Protein AF-0000000069280960 (afdb_homodimer)

Sequence (278 aa):
SVREVFKPQALRIVVSLLPALACVFAEFLGHGSLSTLLPRHLRDSCELDMEDAGWWSGSINSAQYFGVTLGCLMWGHASDRFGAKRMAQLSMTGTIVLFSWTAFARNHMQLLILRFSTGLFSVIVPAVTYIFQVLPVEQSVREVFKPQALRIVVSLLPALACVFAEFLGHGSLSTLLPRHLRDSCELDMEDAGWWSGSINSAQYFGVTLGCLMWGHASDRFGAKRMAQLSMTGTIVLFSWTAFARNHMQLLILRFSTGLFSVIVPAVTYIFQVLPVEQ

Radius of gyration: 19.77 Å; Cα contacts (8 Å, |Δi|>4): 366; chains: 2; bounding box: 64×52×42 Å

Nearest PDB structures (foldseek):
  8ufd-assembly1_A  TM=7.683E-01  e=5.997E-02  Mycobacterium tuberculosis
  8tth-assembly1_A  TM=7.821E-01  e=1.255E-01  Staphylococcus aureus
  8pnl-assembly1_A  TM=7.549E-01  e=8.893E-02  Mycolicibacterium hassiacum DSM 44199
  3wdo-assembly1_A  TM=6.575E-01  e=1.547E+00  Escherichia coli
  5ayn-assembly1_A  TM=4.472E-01  e=8.569E-01  Bdellovibrio bacteriovorus HD100

Organism: Polarella glacialis (NCBI:txid89957)

Solvent-accessible surface area (backbone atoms only — not comparable to full-atom values): 13380 Å² total; per-residue (Å²): 108,75,67,63,62,50,43,58,51,47,48,53,47,54,61,67,38,44,64,36,53,48,49,39,30,47,48,47,47,49,56,36,53,51,49,41,45,34,43,57,45,34,32,70,65,47,66,35,53,72,70,57,14,52,54,50,39,51,51,30,51,51,38,17,30,52,19,28,47,52,8,33,53,52,37,37,53,44,16,75,73,69,33,21,63,58,39,19,53,51,18,40,51,46,25,54,56,36,53,59,49,48,77,70,49,66,40,70,66,55,38,31,54,37,36,19,51,27,16,42,22,33,33,50,43,13,25,53,51,32,42,58,72,64,45,81,65,83,121,110,77,66,63,63,49,43,58,51,47,47,51,48,53,60,68,36,44,64,37,52,48,48,41,31,49,48,48,47,50,55,38,52,52,51,40,47,35,42,57,47,34,31,70,66,47,66,35,54,72,70,56,16,51,54,48,40,51,50,29,51,50,38,16,31,51,18,29,49,51,8,33,53,54,38,36,54,44,16,76,74,70,34,21,65,59,41,21,52,52,18,40,51,45,24,52,54,35,51,59,50,49,76,70,49,64,40,70,66,55,38,30,53,37,37,19,53,27,16,42,21,33,33,52,43,13,23,53,52,32,43,58,71,66,44,80,67,83,121

InterPro domains:
  IPR011701 Major facilitator superfamily [PF07690] (21-131)
  IPR020846 Major facilitator superfamily domain [PS50850] (16-139)
  IPR036259 MFS transporter superfamily [G3DSA:1.20.1250.20] (12-139)
  IPR036259 MFS transporter superfamily [SSF103473] (14-131)

Structure (mmCIF, N/CA/C/O backbone):
data_AF-0000000069280960-model_v1
#
loop_
_entity.id
_entity.type
_entity.pdbx_description
1 polymer 'Major facilitator superfamily (MFS) profile domain-containing protein'
#
loop_
_atom_site.group_PDB
_atom_site.id
_atom_site.type_symbol
_atom_site.label_atom_id
_atom_site.label_alt_id
_atom_site.label_comp_id
_atom_site.label_asym_id
_atom_site.label_entity_id
_atom_site.label_seq_id
_atom_site.pdbx_PDB_ins_code
_atom_site.Cartn_x
_atom_site.Cartn_y
_atom_site.Cartn_z
_atom_site.occupancy
_atom_site.B_iso_or_equiv
_atom_site.auth_seq_id
_atom_site.auth_comp_id
_atom_site.auth_asym_id
_atom_site.auth_atom_id
_atom_site.pdbx_PDB_model_num
ATOM 1 N N . SER A 1 1 ? -33.094 25.172 7.016 1 36.22 1 SER A N 1
ATOM 2 C CA . SER A 1 1 ? -32.5 24.5 8.164 1 36.22 1 SER A CA 1
ATOM 3 C C . SER A 1 1 ? -31.078 24.062 7.855 1 36.22 1 SER A C 1
ATOM 5 O O . SER A 1 1 ? -30.734 23.781 6.703 1 36.22 1 SER A O 1
ATOM 7 N N . VAL A 1 2 ? -30.094 24.234 8.844 1 46.31 2 VAL A N 1
ATOM 8 C CA . VAL A 1 2 ? -28.656 24.062 8.773 1 46.31 2 VAL A CA 1
ATOM 9 C C . VAL A 1 2 ? -28.328 22.734 8.094 1 46.31 2 VAL A C 1
ATOM 11 O O . VAL A 1 2 ? -27.219 22.547 7.578 1 46.31 2 VAL A O 1
ATOM 14 N N . ARG A 1 3 ? -29.219 21.844 8.312 1 50 3 ARG A N 1
ATOM 15 C CA . ARG A 1 3 ? -29.031 20.5 7.773 1 50 3 ARG A CA 1
ATOM 16 C C . ARG A 1 3 ? -29.094 20.5 6.25 1 50 3 ARG A C 1
ATOM 18 O O . ARG A 1 3 ? -28.453 19.688 5.594 1 50 3 ARG A O 1
ATOM 25 N N . GLU A 1 4 ? -29.984 21.25 5.695 1 50.41 4 GLU A N 1
ATOM 26 C CA . GLU A 1 4 ? -30.203 21.281 4.254 1 50.41 4 GLU A CA 1
ATOM 27 C C . GLU A 1 4 ? -29 21.844 3.518 1 50.41 4 GLU A C 1
ATOM 29 O O . GLU A 1 4 ? -28.688 21.422 2.402 1 50.41 4 GLU A O 1
ATOM 34 N N . VAL A 1 5 ? -28.438 22.938 4.035 1 46.16 5 VAL A N 1
ATOM 35 C CA . VAL A 1 5 ? -27.312 23.641 3.432 1 46.16 5 VAL A CA 1
ATOM 36 C C . VAL A 1 5 ? -26.062 22.766 3.533 1 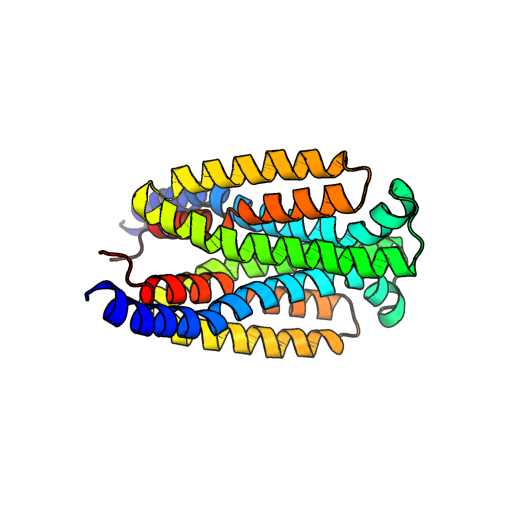46.16 5 VAL A C 1
ATOM 38 O O . VAL A 1 5 ? -25.203 22.797 2.639 1 46.16 5 VAL A O 1
ATOM 41 N N . PHE A 1 6 ? -25.875 22.078 4.652 1 52.34 6 PHE A N 1
ATOM 42 C CA . PHE A 1 6 ? -24.719 21.234 4.93 1 52.34 6 PHE A CA 1
ATOM 43 C C . PHE A 1 6 ? -24.719 20.016 4.016 1 52.34 6 PHE A C 1
ATOM 45 O O . PHE A 1 6 ? -23.656 19.438 3.752 1 52.34 6 PHE A O 1
ATOM 52 N N . LYS A 1 7 ? -25.953 19.75 3.543 1 60.62 7 LYS A N 1
ATOM 53 C CA . LYS A 1 7 ? -26.141 18.531 2.756 1 60.62 7 LYS A CA 1
ATOM 54 C C . LYS A 1 7 ? -25.469 18.656 1.39 1 60.62 7 LYS A C 1
ATOM 56 O O . LYS A 1 7 ? -24.734 17.766 0.969 1 60.62 7 LYS A O 1
ATOM 61 N N . PRO A 1 8 ? -25.906 19.719 0.7 1 60.94 8 PRO A N 1
ATOM 62 C CA . PRO A 1 8 ? -25.328 19.844 -0.637 1 60.94 8 PRO A CA 1
ATOM 63 C C . PRO A 1 8 ? -23.812 20.047 -0.602 1 60.94 8 PRO A C 1
ATOM 65 O O . PRO A 1 8 ? -23.094 19.531 -1.471 1 60.94 8 PRO A O 1
ATOM 68 N N . GLN A 1 9 ? -23.391 20.75 0.392 1 68.94 9 GLN A N 1
ATOM 69 C CA . GLN A 1 9 ? -21.953 21 0.505 1 68.94 9 GLN A CA 1
ATOM 70 C C . GLN A 1 9 ? -21.188 19.719 0.834 1 68.94 9 GLN A C 1
ATOM 72 O O . GLN A 1 9 ? -20.125 19.469 0.28 1 68.94 9 GLN A O 1
ATOM 77 N N . ALA A 1 10 ? -21.859 19.031 1.711 1 71.81 10 ALA A N 1
ATOM 78 C CA . ALA A 1 10 ? -21.234 17.766 2.088 1 71.81 10 ALA A CA 1
ATOM 79 C C . ALA A 1 10 ? -21.109 16.844 0.883 1 71.81 10 ALA A C 1
ATOM 81 O O . ALA A 1 10 ? -20.078 16.188 0.703 1 71.81 10 ALA A O 1
ATOM 82 N N . LEU A 1 11 ? -22.172 16.828 0.136 1 71.88 11 LEU A N 1
ATOM 83 C CA . LEU A 1 11 ? -22.141 15.984 -1.051 1 71.88 11 LEU A CA 1
ATOM 84 C C . LEU A 1 11 ? -21.078 16.469 -2.029 1 71.88 11 LEU A C 1
ATOM 86 O O . LEU A 1 11 ? -20.375 15.648 -2.639 1 71.88 11 LEU A O 1
ATOM 90 N N . ARG A 1 12 ? -21.047 17.75 -2.199 1 73.31 12 ARG A N 1
ATOM 91 C CA . ARG A 1 12 ? -20.047 18.312 -3.102 1 73.31 12 ARG A CA 1
ATOM 92 C C . ARG A 1 12 ? -18.641 17.969 -2.633 1 73.31 12 ARG A C 1
ATOM 94 O O . ARG A 1 12 ? -17.766 17.641 -3.447 1 73.31 12 ARG A O 1
ATOM 101 N N . ILE A 1 13 ? -18.516 17.984 -1.382 1 77.19 13 ILE A N 1
ATOM 102 C CA . ILE A 1 13 ? -17.203 17.672 -0.811 1 77.19 13 ILE A CA 1
ATOM 103 C C . ILE A 1 13 ? -16.906 16.188 -1.028 1 77.19 13 ILE A C 1
ATOM 105 O O . ILE A 1 13 ? -15.82 15.836 -1.502 1 77.19 13 ILE A O 1
ATOM 109 N N . VAL A 1 14 ? -17.875 15.375 -0.785 1 77.5 14 VAL A N 1
ATOM 110 C CA . VAL A 1 14 ? -17.656 13.938 -0.904 1 77.5 14 VAL A CA 1
ATOM 111 C C . VAL A 1 14 ? -17.375 13.57 -2.359 1 77.5 14 VAL A C 1
ATOM 113 O O . VAL A 1 14 ? -16.5 12.75 -2.639 1 77.5 14 VAL A O 1
ATOM 116 N N . VAL A 1 15 ? -18.062 14.18 -3.232 1 79.5 15 VAL A N 1
ATOM 117 C CA . VAL A 1 15 ? -17.875 13.898 -4.652 1 79.5 15 VAL A CA 1
ATOM 118 C C . VAL A 1 15 ? -16.5 14.383 -5.109 1 79.5 15 VAL A C 1
ATOM 120 O O . VAL A 1 15 ? -15.852 13.734 -5.941 1 79.5 15 VAL A O 1
ATOM 123 N N . SER A 1 16 ? -16.031 15.445 -4.52 1 82.62 16 SER A N 1
ATOM 124 C CA . SER A 1 16 ? -14.734 15.992 -4.898 1 82.62 16 SER A CA 1
ATOM 125 C C . SER A 1 16 ? -13.594 15.125 -4.391 1 82.62 16 SER A C 1
ATOM 127 O O . SER A 1 16 ? -12.469 15.227 -4.875 1 82.62 16 SER A O 1
ATOM 129 N N . LEU A 1 17 ? -13.953 14.266 -3.459 1 90.75 17 LEU A N 1
ATOM 130 C CA . LEU A 1 17 ? -12.922 13.43 -2.855 1 90.75 17 LEU A CA 1
ATOM 131 C C . LEU A 1 17 ? -12.82 12.086 -3.572 1 90.75 17 LEU A C 1
ATOM 133 O O . LEU A 1 17 ? -11.82 11.375 -3.428 1 90.75 17 LEU A O 1
ATOM 137 N N . LEU A 1 18 ? -13.75 11.727 -4.406 1 92.19 18 LEU A N 1
ATOM 138 C CA . LEU A 1 18 ? -13.859 10.422 -5.051 1 92.19 18 LEU A CA 1
ATOM 139 C C . LEU A 1 18 ? -12.648 10.148 -5.93 1 92.19 18 LEU A C 1
ATOM 141 O O . LEU A 1 18 ? -12.086 9.047 -5.902 1 92.19 18 LEU A O 1
ATOM 145 N N . PRO A 1 19 ? -12.164 11.148 -6.73 1 93.75 19 PRO A N 1
ATOM 146 C CA . PRO A 1 19 ? -10.992 10.875 -7.559 1 93.75 19 PRO A CA 1
ATOM 147 C C . PRO A 1 19 ? -9.766 10.492 -6.73 1 93.75 19 PRO A C 1
ATOM 149 O O . PRO A 1 19 ? -9.008 9.594 -7.113 1 93.75 19 PRO A O 1
ATOM 152 N N . ALA A 1 20 ? -9.602 11.148 -5.633 1 94.69 20 ALA A N 1
ATOM 153 C CA . ALA A 1 20 ? -8.461 10.844 -4.77 1 94.69 20 ALA A CA 1
ATOM 154 C C . ALA A 1 20 ? -8.586 9.453 -4.156 1 94.69 20 ALA A C 1
ATOM 156 O O . ALA A 1 20 ? -7.613 8.703 -4.102 1 94.69 20 ALA A O 1
ATOM 157 N N . LEU A 1 21 ? -9.773 9.117 -3.736 1 94.88 21 LEU A N 1
ATOM 158 C CA . LEU A 1 21 ? -10.023 7.789 -3.197 1 94.88 21 LEU A CA 1
ATOM 159 C C . LEU A 1 21 ? -9.789 6.719 -4.258 1 94.88 21 LEU A C 1
ATOM 161 O O . LEU A 1 21 ? -9.188 5.684 -3.979 1 94.88 21 LEU A O 1
ATOM 165 N N . ALA A 1 22 ? -10.25 7.016 -5.41 1 95.88 22 ALA A N 1
ATOM 166 C CA . ALA A 1 22 ? -10.086 6.09 -6.527 1 95.88 22 ALA A CA 1
ATOM 167 C C . ALA A 1 22 ? -8.609 5.898 -6.863 1 95.88 22 ALA A C 1
ATOM 169 O O . ALA A 1 22 ? -8.188 4.801 -7.242 1 95.88 22 ALA A O 1
ATOM 170 N N . CYS A 1 23 ? -7.855 6.938 -6.742 1 95.81 23 CYS A N 1
ATOM 171 C CA . CYS A 1 23 ? -6.426 6.855 -7.023 1 95.81 23 CYS A CA 1
ATOM 172 C C . CYS A 1 23 ? -5.73 5.922 -6.043 1 95.81 23 CYS A C 1
ATOM 174 O O . CYS A 1 23 ? -4.91 5.094 -6.445 1 95.81 23 CYS A O 1
ATOM 176 N N . VAL A 1 24 ? -6.086 6.07 -4.781 1 95 24 VAL A N 1
ATOM 177 C CA . VAL A 1 24 ? -5.477 5.219 -3.766 1 95 24 VAL A CA 1
ATOM 178 C C . VAL A 1 24 ? -5.855 3.762 -4.016 1 95 24 VAL A C 1
ATOM 180 O O . VAL A 1 24 ? -4.988 2.885 -4.043 1 95 24 VAL A O 1
ATOM 183 N N . PHE A 1 25 ? -7.121 3.564 -4.277 1 96 25 PHE A N 1
ATOM 184 C CA . PHE A 1 25 ? -7.609 2.217 -4.547 1 96 25 PHE A CA 1
ATOM 185 C C . PHE A 1 25 ? -6.934 1.635 -5.781 1 96 25 PHE A C 1
ATOM 187 O O . PHE A 1 25 ? -6.457 0.497 -5.758 1 96 25 PHE A O 1
ATOM 194 N N . ALA A 1 26 ? -6.895 2.391 -6.824 1 94.38 26 ALA A N 1
ATOM 195 C CA . ALA A 1 26 ? -6.309 1.949 -8.086 1 94.38 26 ALA A CA 1
ATOM 196 C C . ALA A 1 26 ? -4.832 1.613 -7.922 1 94.38 26 ALA A C 1
ATOM 198 O O . ALA A 1 26 ? -4.324 0.686 -8.555 1 94.38 26 ALA A O 1
ATOM 199 N N . GLU A 1 27 ? -4.23 2.379 -7.168 1 93.62 27 GLU A N 1
ATOM 200 C CA . GLU A 1 27 ? -2.807 2.125 -6.961 1 93.62 27 GLU A CA 1
ATOM 201 C C . GLU A 1 27 ? -2.576 0.773 -6.293 1 93.62 27 GLU A C 1
ATOM 203 O O . GLU A 1 27 ? -1.761 -0.025 -6.758 1 93.62 27 GLU A O 1
ATOM 208 N N . PHE A 1 28 ? -3.303 0.499 -5.219 1 93.06 28 PHE A N 1
ATOM 209 C CA . PHE A 1 28 ? -3.154 -0.785 -4.543 1 93.06 28 PHE A CA 1
ATOM 210 C C . PHE A 1 28 ? -3.59 -1.929 -5.453 1 93.06 28 PHE A C 1
ATOM 212 O O . PHE A 1 28 ? -2.949 -2.98 -5.488 1 93.06 28 PHE A O 1
ATOM 219 N N . LEU A 1 29 ? -4.613 -1.691 -6.172 1 90.25 29 LEU A N 1
ATOM 220 C CA . LEU A 1 29 ? -5.098 -2.713 -7.094 1 90.25 29 LEU A CA 1
ATOM 221 C C . LEU A 1 29 ? -4.062 -3.004 -8.18 1 90.25 29 LEU A C 1
ATOM 223 O O . LEU A 1 29 ? -3.818 -4.164 -8.508 1 90.25 29 LEU A O 1
ATOM 227 N N . GLY A 1 30 ? -3.547 -1.944 -8.719 1 90.5 30 GLY A N 1
ATOM 228 C CA . GLY A 1 30 ? -2.525 -2.109 -9.742 1 90.5 30 GLY A CA 1
ATOM 229 C C . GLY A 1 30 ? -1.305 -2.863 -9.25 1 90.5 30 GLY A C 1
ATOM 230 O O . GLY A 1 30 ? -0.87 -3.832 -9.875 1 90.5 30 GLY A O 1
ATOM 231 N N . HIS A 1 31 ? -0.81 -2.453 -8.125 1 90.5 31 HIS A N 1
ATOM 232 C CA . HIS A 1 31 ? 0.356 -3.121 -7.562 1 90.5 31 HIS A CA 1
ATOM 233 C C . HIS A 1 31 ? 0.04 -4.57 -7.203 1 90.5 31 HIS A C 1
ATOM 235 O O . HIS A 1 31 ? 0.833 -5.469 -7.484 1 90.5 31 HIS A O 1
ATOM 241 N N . GLY A 1 32 ? -1.084 -4.785 -6.594 1 88.19 32 GLY A N 1
ATOM 242 C CA . GLY A 1 32 ? -1.478 -6.129 -6.203 1 88.19 32 GLY A CA 1
ATOM 243 C C . GLY A 1 32 ? -1.702 -7.051 -7.383 1 88.19 32 GLY A C 1
ATOM 244 O O . GLY A 1 32 ? -1.264 -8.203 -7.371 1 88.19 32 GLY A O 1
ATOM 245 N N . SER A 1 33 ? -2.395 -6.609 -8.359 1 87.5 33 SER A N 1
ATOM 246 C CA . SER A 1 33 ? -2.705 -7.43 -9.531 1 87.5 33 SER A CA 1
ATOM 247 C C . SER A 1 33 ? -1.441 -7.797 -10.305 1 87.5 33 SER A C 1
ATOM 249 O O . SER A 1 33 ? -1.253 -8.953 -10.68 1 87.5 33 SER A O 1
ATOM 251 N N . LEU A 1 34 ? -0.59 -6.879 -10.516 1 88.19 34 LEU A N 1
ATOM 252 C CA . LEU A 1 34 ? 0.634 -7.148 -11.266 1 88.19 34 LEU A CA 1
ATOM 253 C C . LEU A 1 34 ? 1.55 -8.086 -10.484 1 88.19 34 LEU A C 1
ATOM 255 O O . LEU A 1 34 ? 2.23 -8.93 -11.078 1 88.19 34 LEU A O 1
ATOM 259 N N . SER A 1 35 ? 1.496 -7.934 -9.195 1 89.62 35 SER A N 1
ATOM 260 C CA . SER A 1 35 ? 2.342 -8.805 -8.383 1 89.62 35 SER A CA 1
ATOM 261 C C . SER A 1 35 ? 1.85 -10.25 -8.422 1 89.62 35 SER A C 1
ATOM 263 O O . SER A 1 35 ? 2.652 -11.188 -8.43 1 89.62 35 SER A O 1
ATOM 265 N N . THR A 1 36 ? 0.595 -10.422 -8.438 1 85.88 36 THR A N 1
ATOM 266 C CA . THR A 1 36 ? -0.004 -11.75 -8.516 1 85.88 36 THR A CA 1
ATOM 267 C C . THR A 1 36 ? 0.306 -12.414 -9.852 1 85.88 36 THR A C 1
ATOM 269 O O . THR A 1 36 ? 0.483 -13.633 -9.922 1 85.88 36 THR A O 1
ATOM 272 N N . LEU A 1 37 ? 0.374 -11.688 -10.859 1 85.88 37 LEU A N 1
ATOM 273 C CA . LEU A 1 37 ? 0.579 -12.219 -12.203 1 85.88 37 LEU A CA 1
ATOM 274 C C . LEU A 1 37 ? 2.066 -12.328 -12.523 1 85.88 37 LEU A C 1
ATOM 276 O O . LEU A 1 37 ? 2.449 -12.945 -13.516 1 85.88 37 LEU A O 1
ATOM 280 N N . LEU A 1 38 ? 2.863 -11.82 -11.703 1 89.62 38 LEU A N 1
ATOM 281 C CA . LEU A 1 38 ? 4.281 -11.633 -11.984 1 89.62 38 LEU A CA 1
ATOM 282 C C . LEU A 1 38 ? 4.973 -12.977 -12.203 1 89.62 38 LEU A C 1
ATOM 284 O O . LEU A 1 38 ? 5.707 -13.156 -13.172 1 89.62 38 LEU A O 1
ATOM 288 N N . PRO A 1 39 ? 4.762 -13.977 -11.352 1 87.56 39 PRO A N 1
ATOM 289 C CA . PRO A 1 39 ? 5.453 -15.25 -11.562 1 87.56 39 PRO A CA 1
ATOM 290 C C . PRO A 1 39 ? 5.129 -15.875 -12.914 1 87.56 39 PRO A C 1
ATOM 292 O O . PRO A 1 39 ? 6.027 -16.391 -13.594 1 87.56 39 PRO A O 1
ATOM 295 N N . ARG A 1 40 ? 3.918 -15.812 -13.242 1 85.12 40 ARG A N 1
ATOM 296 C CA . ARG A 1 40 ? 3.506 -16.344 -14.531 1 85.12 40 ARG A CA 1
ATOM 297 C C . ARG A 1 40 ? 4.125 -15.562 -15.68 1 85.12 40 ARG A C 1
ATOM 299 O O . ARG A 1 40 ? 4.543 -16.141 -16.688 1 85.12 40 ARG A O 1
ATOM 306 N N . HIS A 1 41 ? 4.164 -14.289 -15.602 1 88.69 41 HIS A N 1
ATOM 307 C CA . HIS A 1 41 ? 4.762 -13.445 -16.625 1 88.69 41 HIS A CA 1
ATOM 308 C C . HIS A 1 41 ? 6.25 -13.734 -16.781 1 88.69 41 HIS A C 1
ATOM 310 O O . HIS A 1 41 ? 6.762 -13.797 -17.906 1 88.69 41 HIS A O 1
ATOM 316 N N . LEU A 1 42 ? 6.906 -13.938 -15.672 1 91.06 42 LEU A N 1
ATOM 317 C CA . LEU A 1 42 ? 8.336 -14.219 -15.703 1 91.06 42 LEU A CA 1
ATOM 318 C C . LEU A 1 42 ? 8.617 -15.57 -16.344 1 91.06 42 LEU A C 1
ATOM 320 O O . LEU A 1 42 ? 9.586 -15.719 -17.094 1 91.06 42 LEU A O 1
ATOM 324 N N . ARG A 1 43 ? 7.766 -16.516 -16.109 1 88.69 43 ARG A N 1
ATOM 325 C CA . ARG A 1 43 ? 7.926 -17.844 -16.688 1 88.69 43 ARG A CA 1
ATOM 326 C C . ARG A 1 43 ? 7.59 -17.828 -18.172 1 88.69 43 ARG A C 1
ATOM 328 O O . ARG A 1 43 ? 8.344 -18.375 -19 1 88.69 43 ARG A O 1
ATOM 335 N N . ASP A 1 44 ? 6.551 -17.234 -18.5 1 86.88 44 ASP A N 1
ATOM 336 C CA . ASP A 1 44 ? 6.023 -17.312 -19.859 1 86.88 44 ASP A CA 1
ATOM 337 C C . ASP A 1 44 ? 6.734 -16.344 -20.781 1 86.88 44 ASP A C 1
ATOM 339 O O . ASP A 1 44 ? 7.117 -16.703 -21.906 1 86.88 44 ASP A O 1
ATOM 343 N N . SER A 1 45 ? 6.957 -15.148 -20.375 1 83.25 45 SER A N 1
ATOM 344 C CA . SER A 1 45 ? 7.48 -14.109 -21.25 1 83.25 45 SER A CA 1
ATOM 345 C C . SER A 1 45 ? 9 -14 -21.141 1 83.25 45 SER A C 1
ATOM 347 O O . SER A 1 45 ? 9.68 -13.656 -22.109 1 83.25 45 SER A O 1
ATOM 349 N N . CYS A 1 46 ? 9.523 -14.289 -19.938 1 81.38 46 CYS A N 1
ATOM 350 C CA . CYS A 1 46 ? 10.953 -14.133 -19.75 1 81.38 46 CYS A CA 1
ATOM 351 C C . CYS A 1 46 ? 11.664 -15.484 -19.766 1 81.38 46 CYS A C 1
ATOM 353 O O . CYS A 1 46 ? 12.891 -15.547 -19.672 1 81.38 46 CYS A O 1
ATOM 355 N N . GLU A 1 47 ? 10.914 -16.562 -19.859 1 84.88 47 GLU A N 1
ATOM 356 C CA . GLU A 1 47 ? 11.422 -17.922 -20.031 1 84.88 47 GLU A CA 1
ATOM 357 C C . GLU A 1 47 ? 12.297 -18.328 -18.844 1 84.88 47 GLU A C 1
ATOM 359 O O . GLU A 1 47 ? 13.359 -18.922 -19.031 1 84.88 47 GLU A O 1
ATOM 364 N N . LEU A 1 48 ? 11.938 -17.859 -17.703 1 84.69 48 LEU A N 1
ATOM 365 C CA . LEU A 1 48 ? 12.633 -18.281 -16.484 1 84.69 48 LEU A CA 1
ATOM 366 C C . LEU A 1 48 ? 12.039 -19.578 -15.945 1 84.69 48 LEU A C 1
ATOM 368 O O . LEU A 1 48 ? 10.844 -19.844 -16.109 1 84.69 48 LEU A O 1
ATOM 372 N N . ASP A 1 49 ? 12.984 -20.344 -15.469 1 86.81 49 ASP A N 1
ATOM 373 C CA . ASP A 1 49 ? 12.445 -21.531 -14.812 1 86.81 49 ASP A CA 1
ATOM 374 C C . ASP A 1 49 ? 11.688 -21.156 -13.539 1 86.81 49 ASP A C 1
ATOM 376 O O . ASP A 1 49 ? 11.695 -20 -13.117 1 86.81 49 ASP A O 1
ATOM 380 N N . MET A 1 50 ? 11.016 -22.141 -12.992 1 80.88 50 MET A N 1
ATOM 381 C CA . MET A 1 50 ? 10.102 -21.922 -11.883 1 80.88 50 MET A CA 1
ATOM 382 C C . MET A 1 50 ? 10.844 -21.328 -10.68 1 80.88 50 MET A C 1
ATOM 384 O O . MET A 1 50 ? 10.352 -20.406 -10.031 1 80.88 50 MET A O 1
ATOM 388 N N . GLU A 1 51 ? 11.945 -21.875 -10.336 1 83.94 51 GLU A N 1
ATOM 389 C CA . GLU A 1 51 ? 12.719 -21.422 -9.188 1 83.94 51 GLU A CA 1
ATOM 390 C C . GLU A 1 51 ? 13.203 -19.984 -9.375 1 83.94 51 GLU A C 1
ATOM 392 O O . GLU A 1 51 ? 13.039 -19.141 -8.484 1 83.94 51 GLU A O 1
ATOM 397 N N . ASP A 1 52 ? 13.711 -19.688 -10.539 1 88.31 52 ASP A N 1
ATOM 398 C CA . ASP A 1 52 ? 14.188 -18.344 -10.844 1 88.31 52 ASP A CA 1
ATOM 399 C C . ASP A 1 52 ? 13.031 -17.344 -10.883 1 88.31 52 ASP A C 1
ATOM 401 O O . ASP A 1 52 ? 13.172 -16.203 -10.438 1 88.31 52 ASP A O 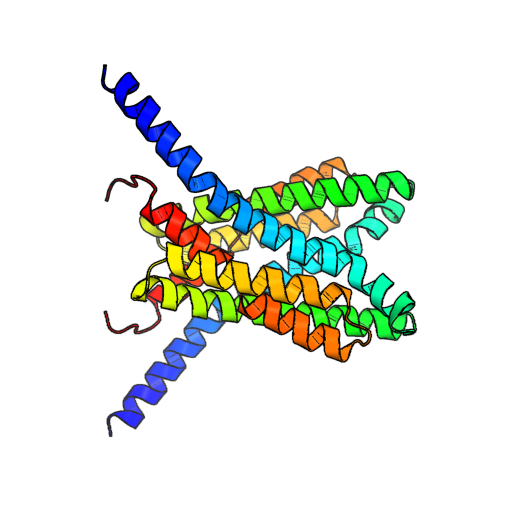1
ATOM 405 N N . ALA A 1 53 ? 11.922 -17.812 -11.344 1 88.94 53 ALA A N 1
ATOM 406 C CA . ALA A 1 53 ? 10.75 -16.938 -11.422 1 88.94 53 ALA A CA 1
ATOM 407 C C . ALA A 1 53 ? 10.281 -16.547 -10.031 1 88.94 53 ALA A C 1
ATOM 409 O O . ALA A 1 53 ? 9.859 -15.398 -9.812 1 88.94 53 ALA A O 1
ATOM 410 N N . GLY A 1 54 ? 10.336 -17.5 -9.117 1 86.56 54 GLY A N 1
ATOM 411 C CA . GLY A 1 54 ? 9.969 -17.188 -7.746 1 86.56 54 GLY A CA 1
ATOM 412 C C . GLY A 1 54 ? 10.891 -16.172 -7.098 1 86.56 54 GLY A C 1
ATOM 413 O O . GLY A 1 54 ? 10.422 -15.195 -6.496 1 86.56 54 GLY A O 1
ATOM 414 N N . TRP A 1 55 ? 12.141 -16.406 -7.25 1 90.19 55 TRP A N 1
ATOM 415 C CA . TRP A 1 55 ? 13.133 -15.5 -6.672 1 90.19 55 TRP A CA 1
ATOM 416 C C . TRP A 1 55 ? 13.016 -14.102 -7.27 1 90.19 55 TRP A C 1
ATOM 418 O O . TRP A 1 55 ? 13.031 -13.109 -6.543 1 90.19 55 TRP A O 1
ATOM 428 N N . TRP A 1 56 ? 12.898 -13.992 -8.531 1 92.56 56 TRP A N 1
ATOM 429 C CA . TRP A 1 56 ? 12.812 -12.695 -9.203 1 92.56 56 TRP A CA 1
ATOM 430 C C . TRP A 1 56 ? 11.492 -12.008 -8.883 1 92.56 56 TRP A C 1
ATOM 432 O O . TRP A 1 56 ? 11.43 -10.781 -8.789 1 92.56 56 TRP A O 1
ATOM 442 N N . SER A 1 57 ? 10.438 -12.836 -8.719 1 92.25 57 SER A N 1
ATOM 443 C CA . SER A 1 57 ? 9.172 -12.234 -8.297 1 92.25 57 SER A CA 1
ATOM 444 C C . SER A 1 57 ? 9.312 -11.531 -6.953 1 92.25 57 SER A C 1
ATOM 446 O O . SER A 1 57 ? 8.828 -10.414 -6.781 1 92.25 57 SER A O 1
ATOM 448 N N . GLY A 1 58 ? 10.008 -12.211 -6.055 1 92.19 58 GLY A N 1
ATOM 449 C CA . GLY A 1 58 ? 10.258 -11.602 -4.758 1 92.19 58 GLY A CA 1
ATOM 450 C C . GLY A 1 58 ? 11.109 -10.352 -4.84 1 92.19 58 GLY A C 1
ATOM 451 O O . GLY A 1 58 ? 10.812 -9.352 -4.18 1 92.19 58 GLY A O 1
ATOM 452 N N . SER A 1 59 ? 12.109 -10.391 -5.621 1 95 59 SER A N 1
ATOM 453 C CA . SER A 1 59 ? 13.023 -9.266 -5.77 1 95 59 SER A CA 1
ATOM 454 C C . SER A 1 59 ? 12.328 -8.07 -6.406 1 95 59 SER A C 1
ATOM 456 O O . SER A 1 59 ? 12.492 -6.938 -5.949 1 95 59 SER A O 1
ATOM 458 N N . ILE A 1 60 ? 11.57 -8.281 -7.414 1 95.5 60 ILE A N 1
ATOM 459 C CA . ILE A 1 60 ? 10.867 -7.215 -8.125 1 95.5 60 ILE A CA 1
ATOM 460 C C . ILE A 1 60 ? 9.82 -6.582 -7.211 1 95.5 60 ILE A C 1
ATOM 462 O O . ILE A 1 60 ? 9.727 -5.355 -7.121 1 95.5 60 ILE A O 1
ATOM 466 N N . ASN A 1 61 ? 9.102 -7.434 -6.508 1 93.94 61 ASN A N 1
ATOM 467 C CA . ASN A 1 61 ? 8.117 -6.906 -5.574 1 93.94 61 ASN A CA 1
ATOM 468 C C . ASN A 1 61 ? 8.773 -6.105 -4.453 1 93.94 61 ASN A C 1
ATOM 470 O O . ASN A 1 61 ? 8.273 -5.043 -4.07 1 93.94 61 ASN A O 1
ATOM 474 N N . SER A 1 62 ? 9.852 -6.66 -3.949 1 95.25 62 SER A N 1
ATOM 475 C CA . SER A 1 62 ? 10.57 -5.934 -2.906 1 95.25 62 SER A CA 1
ATOM 476 C C . SER A 1 62 ? 11.047 -4.574 -3.406 1 95.25 62 SER A C 1
ATOM 478 O O . SER A 1 62 ? 10.93 -3.572 -2.697 1 95.25 62 SER A O 1
ATOM 480 N N . ALA A 1 63 ? 11.594 -4.527 -4.562 1 96.62 63 ALA A N 1
ATOM 481 C CA . ALA A 1 63 ? 12.039 -3.268 -5.152 1 96.62 63 ALA A CA 1
ATOM 482 C C . ALA A 1 63 ? 10.875 -2.291 -5.309 1 96.62 63 ALA A C 1
ATOM 484 O O . ALA A 1 63 ? 11.023 -1.095 -5.047 1 96.62 63 ALA A O 1
ATOM 485 N N . GLN A 1 64 ? 9.812 -2.77 -5.77 1 95.88 64 GLN A N 1
ATOM 486 C CA . GLN A 1 64 ? 8.625 -1.94 -5.941 1 95.88 64 GLN A CA 1
ATOM 487 C C . GLN A 1 64 ? 8.18 -1.339 -4.609 1 95.88 64 GLN A C 1
ATOM 489 O O . GLN A 1 64 ? 7.883 -0.145 -4.531 1 95.88 64 GLN A O 1
ATOM 494 N N . TYR A 1 65 ? 8.156 -2.135 -3.557 1 95.5 65 TYR A N 1
ATOM 495 C CA . TYR A 1 65 ? 7.645 -1.684 -2.268 1 95.5 65 TYR A CA 1
ATOM 496 C C . TYR A 1 65 ? 8.625 -0.729 -1.598 1 95.5 65 TYR A C 1
ATOM 498 O O . TYR A 1 65 ? 8.219 0.187 -0.879 1 95.5 65 TYR A O 1
ATOM 506 N N . PHE A 1 66 ? 9.883 -0.958 -1.894 1 96.31 66 PHE A N 1
ATOM 507 C CA . PHE A 1 66 ? 10.867 0.027 -1.476 1 96.31 66 PHE A CA 1
ATOM 508 C C . PHE A 1 66 ? 10.648 1.354 -2.193 1 96.31 66 PHE A C 1
ATOM 510 O O . PHE A 1 66 ? 10.734 2.418 -1.579 1 96.31 66 PHE A O 1
ATOM 517 N N . GLY A 1 67 ? 10.422 1.302 -3.455 1 97.31 67 GLY A N 1
ATOM 518 C CA . GLY A 1 67 ? 10.078 2.49 -4.223 1 97.31 67 GLY A CA 1
ATOM 519 C C . GLY A 1 67 ? 8.867 3.223 -3.68 1 97.31 67 GLY A C 1
ATOM 520 O O . GLY A 1 67 ? 8.875 4.449 -3.559 1 97.31 67 GLY A O 1
ATOM 521 N N . VAL A 1 68 ? 7.879 2.482 -3.352 1 95.69 68 VAL A N 1
ATOM 522 C CA . VAL A 1 68 ? 6.664 3.082 -2.809 1 95.69 68 VAL A CA 1
ATOM 523 C C . VAL A 1 68 ? 6.988 3.822 -1.514 1 95.69 68 VAL A C 1
ATOM 525 O O . VAL A 1 68 ? 6.508 4.938 -1.293 1 95.69 68 VAL A O 1
ATOM 528 N N . THR A 1 69 ? 7.758 3.158 -0.626 1 95.38 69 THR A N 1
ATOM 529 C CA . THR A 1 69 ? 8.141 3.758 0.647 1 95.38 69 THR A CA 1
ATOM 530 C C . THR A 1 69 ? 8.852 5.09 0.427 1 95.38 69 THR A C 1
ATOM 532 O O . THR A 1 69 ? 8.508 6.098 1.046 1 95.38 69 THR A O 1
ATOM 535 N N . LEU A 1 70 ? 9.727 5.145 -0.494 1 95.44 70 LEU A N 1
ATOM 536 C CA . LEU A 1 70 ? 10.453 6.367 -0.821 1 95.44 70 LEU A CA 1
ATOM 537 C C . LEU A 1 70 ? 9.531 7.379 -1.497 1 95.44 70 LEU A C 1
ATOM 539 O O . LEU A 1 70 ? 9.625 8.578 -1.236 1 95.44 70 LEU A O 1
ATOM 543 N N . GLY A 1 71 ? 8.719 6.871 -2.371 1 96.56 71 GLY A N 1
ATOM 544 C CA . GLY A 1 71 ? 7.781 7.734 -3.066 1 96.56 71 GLY A CA 1
ATOM 545 C C . GLY A 1 71 ? 6.824 8.453 -2.131 1 96.56 71 GLY A C 1
ATOM 546 O O . GLY A 1 71 ? 6.539 9.633 -2.314 1 96.56 71 GLY A O 1
ATOM 547 N N . CYS A 1 72 ? 6.391 7.727 -1.145 1 94 72 CYS A N 1
ATOM 548 C CA . CYS A 1 72 ? 5.488 8.32 -0.164 1 94 72 CYS A CA 1
ATOM 549 C C . CYS A 1 72 ? 6.148 9.5 0.539 1 94 72 CYS A C 1
ATOM 551 O O . CYS A 1 72 ? 5.512 10.531 0.774 1 94 72 CYS A O 1
ATOM 553 N N . LEU A 1 73 ? 7.379 9.398 0.802 1 92.06 73 LEU A N 1
ATOM 554 C CA . LEU A 1 73 ? 8.102 10.477 1.471 1 92.06 73 LEU A CA 1
ATOM 555 C C . LEU A 1 73 ? 8.359 11.641 0.515 1 92.06 73 LEU A C 1
ATOM 557 O O . LEU A 1 73 ? 8.18 12.805 0.881 1 92.06 73 LEU A O 1
ATOM 561 N N . MET A 1 74 ? 8.742 11.289 -0.615 1 94.62 74 MET A N 1
ATOM 562 C CA . MET A 1 74 ? 9.086 12.297 -1.616 1 94.62 74 MET A CA 1
ATOM 563 C C . MET A 1 74 ? 7.867 13.133 -1.985 1 94.62 74 MET A C 1
ATOM 565 O O . MET A 1 74 ? 7.902 14.359 -1.908 1 94.62 74 MET A O 1
ATOM 569 N N . TRP A 1 75 ? 6.84 12.508 -2.289 1 94.81 75 TRP A N 1
ATOM 570 C CA . TRP A 1 75 ? 5.656 13.211 -2.768 1 94.81 75 TRP A CA 1
ATOM 571 C C . TRP A 1 75 ? 4.875 13.82 -1.605 1 94.81 75 TRP A C 1
ATOM 573 O O . TRP A 1 75 ? 4.121 14.773 -1.789 1 94.81 75 TRP A O 1
ATOM 583 N N . GLY A 1 76 ? 5.051 13.18 -0.453 1 90.06 76 GLY A N 1
ATOM 584 C CA . GLY A 1 76 ? 4.516 13.828 0.736 1 90.06 76 GLY A CA 1
ATOM 585 C C . GLY A 1 76 ? 5.156 15.172 1.027 1 90.06 76 GLY A C 1
ATOM 586 O O . GLY A 1 76 ? 4.457 16.156 1.266 1 90.06 76 GLY A O 1
ATOM 587 N N . HIS A 1 77 ? 6.375 15.148 0.987 1 90.44 77 HIS A N 1
ATOM 588 C CA . HIS A 1 77 ? 7.102 16.391 1.193 1 90.44 77 HIS A CA 1
ATOM 589 C C . HIS A 1 77 ? 6.766 17.422 0.11 1 90.44 77 HIS A C 1
ATOM 591 O O . HIS A 1 77 ? 6.539 18.594 0.406 1 90.44 77 HIS A O 1
ATOM 597 N N . ALA A 1 78 ? 6.727 17.031 -1.034 1 94.25 78 ALA A N 1
ATOM 598 C CA . ALA A 1 78 ? 6.422 17.906 -2.158 1 94.25 78 ALA A CA 1
ATOM 599 C C . ALA A 1 78 ? 5.012 18.469 -2.045 1 94.25 78 ALA A C 1
ATOM 601 O O . ALA A 1 78 ? 4.754 19.609 -2.471 1 94.25 78 ALA A O 1
ATOM 602 N N . SER A 1 79 ? 4.137 17.656 -1.484 1 93.19 79 SER A N 1
ATOM 603 C CA . SER A 1 79 ? 2.754 18.094 -1.321 1 93.19 79 SER A CA 1
ATOM 604 C C . SER A 1 79 ? 2.654 19.25 -0.34 1 93.19 79 SER A C 1
ATOM 606 O O . SER A 1 79 ? 1.797 20.125 -0.49 1 93.19 79 SER A O 1
ATOM 608 N N . ASP A 1 80 ? 3.537 19.312 0.599 1 84.88 80 ASP A N 1
ATOM 609 C CA . ASP A 1 80 ? 3.559 20.391 1.576 1 84.88 80 ASP A CA 1
ATOM 610 C C . ASP A 1 80 ? 4.039 21.688 0.941 1 84.88 80 ASP A C 1
ATOM 612 O O . ASP A 1 80 ? 3.59 22.781 1.317 1 84.88 80 ASP A O 1
ATOM 616 N N . ARG A 1 81 ? 4.824 21.516 -0.043 1 89.56 81 ARG A N 1
ATOM 617 C CA . ARG A 1 81 ? 5.445 22.688 -0.638 1 89.56 81 ARG A CA 1
ATOM 618 C C . ARG A 1 81 ? 4.672 23.156 -1.869 1 89.56 81 ARG A C 1
ATOM 620 O O . ARG A 1 81 ? 4.492 24.359 -2.08 1 89.56 81 ARG A O 1
ATOM 627 N N . PHE A 1 82 ? 4.238 22.234 -2.684 1 94.88 82 PHE A N 1
ATOM 628 C CA . PHE A 1 82 ? 3.709 22.594 -3.996 1 94.88 82 PHE A CA 1
ATOM 629 C C . PHE A 1 82 ? 2.215 22.312 -4.074 1 94.88 82 PHE A C 1
ATOM 631 O O . PHE A 1 82 ? 1.576 22.594 -5.09 1 94.88 82 PHE A O 1
ATOM 638 N N . GLY A 1 83 ? 1.641 21.781 -3.094 1 93.94 83 GLY A N 1
ATOM 639 C CA . GLY A 1 83 ? 0.219 21.484 -3.082 1 93.94 83 GLY A CA 1
ATOM 640 C C . GLY A 1 83 ? -0.079 20.016 -3.338 1 93.94 83 GLY A C 1
ATOM 641 O O . GLY A 1 83 ? 0.518 19.406 -4.227 1 93.94 83 GLY A O 1
ATOM 642 N N . ALA A 1 84 ? -0.962 19.547 -2.607 1 94.94 84 ALA A N 1
ATOM 643 C CA . ALA A 1 84 ? -1.26 18.109 -2.621 1 94.94 84 ALA A CA 1
ATOM 644 C C . ALA A 1 84 ? -1.955 17.703 -3.918 1 94.94 84 ALA A C 1
ATOM 646 O O . ALA A 1 84 ? -1.695 16.625 -4.461 1 94.94 84 ALA A O 1
ATOM 647 N N . LYS A 1 85 ? -2.857 18.547 -4.383 1 95.19 85 LYS A N 1
ATOM 648 C CA . LYS A 1 85 ? -3.586 18.219 -5.605 1 95.19 85 LYS A CA 1
ATOM 649 C C . LYS A 1 85 ? -2.637 18.078 -6.789 1 95.19 85 LYS A C 1
ATOM 651 O O . LYS A 1 85 ? -2.691 17.078 -7.516 1 95.19 85 LYS A O 1
ATOM 656 N N . ARG A 1 86 ? -1.754 19.016 -6.965 1 97.19 86 ARG A N 1
ATOM 657 C CA . ARG A 1 86 ? -0.796 19 -8.062 1 97.19 86 ARG A CA 1
ATOM 658 C C . ARG A 1 86 ? 0.13 17.797 -7.969 1 97.19 86 ARG A C 1
ATOM 660 O O . ARG A 1 86 ? 0.42 17.141 -8.977 1 97.19 86 ARG A O 1
ATOM 667 N N . MET A 1 87 ? 0.568 17.484 -6.809 1 97.44 87 MET A N 1
ATOM 668 C CA . MET A 1 87 ? 1.51 16.391 -6.629 1 97.44 87 MET A CA 1
ATOM 669 C C . MET A 1 87 ? 0.822 15.039 -6.844 1 97.44 87 MET A C 1
ATOM 671 O O . MET A 1 87 ? 1.431 14.102 -7.363 1 97.44 87 MET A O 1
ATOM 675 N N . ALA A 1 88 ? -0.437 14.984 -6.398 1 97.25 88 ALA A N 1
ATOM 676 C CA . ALA A 1 88 ? -1.201 13.766 -6.672 1 97.25 88 ALA A CA 1
ATOM 677 C C . ALA A 1 88 ? -1.339 13.531 -8.172 1 97.25 88 ALA A C 1
ATOM 679 O O . ALA A 1 88 ? -1.181 12.406 -8.648 1 97.25 88 ALA A O 1
ATOM 680 N N . GLN A 1 89 ? -1.622 14.586 -8.891 1 97.5 89 GLN A N 1
ATOM 681 C CA . GLN A 1 89 ? -1.776 14.477 -10.336 1 97.5 89 GLN A CA 1
ATOM 682 C C . GLN A 1 89 ? -0.47 14.047 -11 1 97.5 89 GLN A C 1
ATOM 684 O O . GLN A 1 89 ? -0.47 13.18 -11.875 1 97.5 89 GLN A O 1
ATOM 689 N N . LEU A 1 90 ? 0.617 14.609 -10.57 1 97.94 90 LEU A N 1
ATOM 690 C CA . LEU A 1 90 ? 1.917 14.297 -11.156 1 97.94 90 LEU A CA 1
ATOM 691 C C . LEU A 1 90 ? 2.312 12.852 -10.844 1 97.94 90 LEU A C 1
ATOM 693 O O . LEU A 1 90 ? 2.766 12.125 -11.734 1 97.94 90 LEU A O 1
ATOM 697 N N . SER A 1 91 ? 2.186 12.484 -9.594 1 97.94 91 SER A N 1
ATOM 698 C CA . SER A 1 91 ? 2.568 11.125 -9.219 1 97.94 91 SER A CA 1
ATOM 699 C C . SER A 1 91 ? 1.667 10.094 -9.883 1 97.94 91 SER A C 1
ATOM 701 O O . SER A 1 91 ? 2.139 9.039 -10.328 1 97.94 91 SER A O 1
ATOM 703 N N . MET A 1 92 ? 0.438 10.375 -9.961 1 97 92 MET A N 1
ATOM 704 C CA . MET A 1 92 ? -0.486 9.469 -10.633 1 97 92 MET A CA 1
ATOM 705 C C . MET A 1 92 ? -0.131 9.32 -12.109 1 97 92 MET A C 1
ATOM 707 O O . MET A 1 92 ? -0.18 8.219 -12.656 1 97 92 MET A O 1
ATOM 711 N N . THR A 1 93 ? 0.113 10.445 -12.75 1 97.81 93 THR A N 1
ATOM 712 C CA . THR A 1 93 ? 0.519 10.398 -14.156 1 97.81 93 THR A CA 1
ATOM 713 C C . THR A 1 93 ? 1.762 9.531 -14.328 1 97.81 93 THR A C 1
ATOM 715 O O . THR A 1 93 ? 1.82 8.703 -15.234 1 97.81 93 THR A O 1
ATOM 718 N N . GLY A 1 94 ? 2.746 9.734 -13.484 1 97.69 94 GLY A N 1
ATOM 719 C CA . GLY A 1 94 ? 3.939 8.906 -13.523 1 97.69 94 GLY A CA 1
ATOM 720 C C . GLY A 1 94 ? 3.645 7.426 -13.352 1 97.69 94 GLY A C 1
ATOM 721 O O . GLY A 1 94 ? 4.168 6.59 -14.086 1 97.69 94 GLY A O 1
ATOM 722 N N . THR A 1 95 ? 2.838 7.164 -12.375 1 95.94 95 THR A N 1
ATOM 723 C CA . THR A 1 95 ? 2.455 5.781 -12.109 1 95.94 95 THR A CA 1
ATOM 724 C C . THR A 1 95 ? 1.776 5.164 -13.328 1 95.94 95 THR A C 1
ATOM 726 O O . THR A 1 95 ? 2.107 4.051 -13.734 1 95.94 95 THR A O 1
ATOM 729 N N . ILE A 1 96 ? 0.831 5.859 -13.961 1 95.81 96 ILE A N 1
ATOM 730 C CA . ILE A 1 96 ? 0.081 5.352 -15.109 1 95.81 96 ILE A CA 1
ATOM 731 C C . ILE A 1 96 ? 1.033 5.074 -16.266 1 95.81 96 ILE A C 1
ATOM 733 O O . ILE A 1 96 ? 0.963 4.02 -16.891 1 95.81 96 ILE A O 1
ATOM 737 N N . VAL A 1 97 ? 1.913 5.98 -16.578 1 96.81 97 VAL A N 1
ATOM 738 C CA . VAL A 1 97 ? 2.859 5.855 -17.672 1 96.81 97 VAL A CA 1
ATOM 739 C C . VAL A 1 97 ? 3.783 4.664 -17.438 1 96.81 97 VAL A C 1
ATOM 741 O O . VAL A 1 97 ? 3.961 3.818 -18.312 1 96.81 97 VAL A O 1
ATOM 744 N N . LEU A 1 98 ? 4.324 4.566 -16.266 1 96.5 98 LEU A N 1
ATOM 745 C CA . LEU A 1 98 ? 5.289 3.518 -15.945 1 96.5 98 LEU A CA 1
ATOM 746 C C . LEU A 1 98 ? 4.609 2.154 -15.875 1 96.5 98 LEU A C 1
ATOM 748 O O . LEU A 1 98 ? 5.172 1.149 -16.312 1 96.5 98 LEU A O 1
ATOM 752 N N . PHE A 1 99 ? 3.418 2.117 -15.297 1 94 99 PHE A N 1
ATOM 753 C CA . PHE A 1 99 ? 2.648 0.879 -15.266 1 94 99 PHE A CA 1
ATOM 754 C C . PHE A 1 99 ? 2.359 0.388 -16.688 1 94 99 PHE A C 1
ATOM 756 O O . PHE A 1 99 ? 2.439 -0.812 -16.953 1 94 99 PHE A O 1
ATOM 763 N N . SER A 1 100 ? 1.968 1.28 -17.516 1 94.06 100 SER A N 1
ATOM 764 C CA . SER A 1 100 ? 1.695 0.914 -18.891 1 94.06 100 SER A CA 1
ATOM 765 C C . SER A 1 100 ? 2.936 0.33 -19.562 1 94.06 100 SER A C 1
ATOM 767 O O . SER A 1 100 ? 2.836 -0.623 -20.344 1 94.06 100 SER A O 1
ATOM 769 N N . TRP A 1 101 ? 4.094 0.83 -19.203 1 94.56 101 TRP A N 1
ATOM 770 C CA . TRP A 1 101 ? 5.344 0.362 -19.797 1 94.56 101 TRP A CA 1
ATOM 771 C C . TRP A 1 101 ? 5.688 -1.038 -19.297 1 94.56 101 TRP A C 1
ATOM 773 O O . TRP A 1 101 ? 6.43 -1.771 -19.953 1 94.56 101 TRP A O 1
ATOM 783 N N . THR A 1 102 ? 5.215 -1.41 -18.125 1 90.81 102 THR A N 1
ATOM 784 C CA . THR A 1 102 ? 5.492 -2.729 -17.562 1 90.81 102 THR A CA 1
ATOM 785 C C . THR A 1 102 ? 4.91 -3.826 -18.453 1 90.81 102 THR A C 1
ATOM 787 O O . THR A 1 102 ? 5.441 -4.938 -18.5 1 90.81 102 THR A O 1
ATOM 790 N N . ALA A 1 103 ? 3.836 -3.551 -19.125 1 84.69 103 ALA A N 1
ATOM 791 C CA . ALA A 1 103 ? 3.184 -4.516 -20.016 1 84.69 103 ALA A CA 1
ATOM 792 C C . ALA A 1 103 ? 4.094 -4.902 -21.172 1 84.69 103 ALA A C 1
ATOM 794 O O . ALA A 1 103 ? 3.91 -5.953 -21.797 1 84.69 103 ALA A O 1
ATOM 795 N N . PHE A 1 104 ? 5.082 -4.098 -21.469 1 88.75 104 PHE A N 1
ATOM 796 C CA . PHE A 1 104 ? 5.949 -4.32 -22.609 1 88.75 104 PHE A CA 1
ATOM 797 C C . PHE A 1 104 ? 7.312 -4.836 -22.172 1 88.75 104 PHE A C 1
ATOM 799 O O . PHE A 1 104 ? 8.203 -5.043 -23 1 88.75 104 PHE A O 1
ATOM 806 N N . ALA A 1 105 ? 7.41 -5.039 -20.859 1 90.5 105 ALA A N 1
ATOM 807 C CA . ALA A 1 105 ? 8.703 -5.504 -20.359 1 90.5 105 ALA A CA 1
ATOM 808 C C . ALA A 1 105 ? 8.969 -6.941 -20.797 1 90.5 105 ALA A C 1
ATOM 810 O O . ALA A 1 105 ? 8.086 -7.797 -20.719 1 90.5 105 ALA A O 1
ATOM 811 N N . ARG A 1 106 ? 10.25 -7.258 -21.344 1 87.06 106 ARG A N 1
ATOM 812 C CA . ARG A 1 106 ? 10.57 -8.578 -21.875 1 87.06 106 ARG A CA 1
ATOM 813 C C . ARG A 1 106 ? 11.664 -9.25 -21.062 1 87.06 106 ARG A C 1
ATOM 815 O O . ARG A 1 106 ? 12.12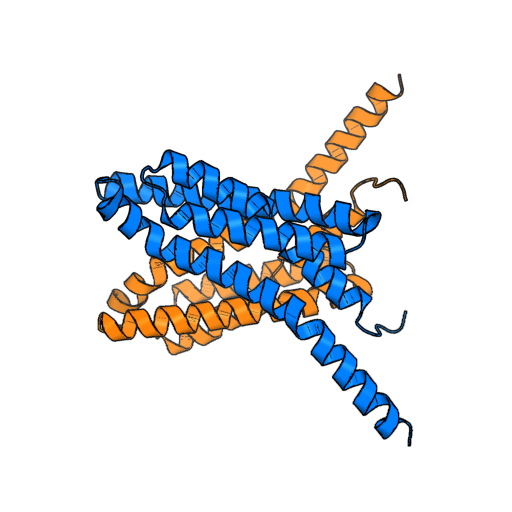5 -10.336 -21.406 1 87.06 106 ARG A O 1
ATOM 822 N N . ASN A 1 107 ? 12.086 -8.5 -20.109 1 92.06 107 ASN A N 1
ATOM 823 C CA . ASN A 1 107 ? 13.078 -9.125 -19.234 1 92.06 107 ASN A CA 1
ATOM 824 C C . ASN A 1 107 ? 12.883 -8.727 -17.781 1 92.06 107 ASN A C 1
ATOM 826 O O . ASN A 1 107 ? 12.273 -7.695 -17.484 1 92.06 107 ASN A O 1
ATOM 830 N N . HIS A 1 108 ? 13.453 -9.586 -16.922 1 93.5 108 HIS A N 1
ATOM 831 C CA . HIS A 1 108 ? 13.242 -9.445 -15.492 1 93.5 108 HIS A CA 1
ATOM 832 C C . HIS A 1 108 ? 13.914 -8.188 -14.953 1 93.5 108 HIS A C 1
ATOM 834 O O . HIS A 1 108 ? 13.406 -7.551 -14.023 1 93.5 108 HIS A O 1
ATOM 840 N N . MET A 1 109 ? 14.992 -7.832 -15.547 1 94.69 109 MET A N 1
ATOM 841 C CA . MET A 1 109 ? 15.68 -6.629 -15.086 1 94.69 109 MET A CA 1
ATOM 842 C C . MET A 1 109 ? 14.883 -5.379 -15.453 1 94.69 109 MET A C 1
ATOM 844 O O . MET A 1 109 ? 14.812 -4.43 -14.672 1 94.69 109 MET A O 1
ATOM 848 N N . GLN A 1 110 ? 14.344 -5.387 -16.625 1 95.31 110 GLN A N 1
ATOM 849 C CA . GLN A 1 110 ? 13.484 -4.281 -17.047 1 95.31 110 GLN A CA 1
ATOM 850 C C . GLN A 1 110 ? 12.281 -4.141 -16.109 1 95.31 110 GLN A C 1
ATOM 852 O O . GLN A 1 110 ? 11.914 -3.027 -15.727 1 95.31 110 GLN A O 1
ATOM 857 N N . LEU A 1 111 ? 11.766 -5.23 -15.766 1 95.62 111 LEU A N 1
ATOM 858 C CA . LEU A 1 111 ? 10.625 -5.223 -14.852 1 95.62 111 LEU A CA 1
ATOM 859 C C . LEU A 1 111 ? 11.039 -4.691 -13.477 1 95.62 111 LEU A C 1
ATOM 861 O O . LEU A 1 111 ? 10.289 -3.934 -12.859 1 95.62 111 LEU A O 1
ATOM 865 N N . LEU A 1 112 ? 12.172 -5.09 -13.008 1 96.81 112 LEU A N 1
ATOM 866 C CA . LEU A 1 112 ? 12.688 -4.621 -11.727 1 96.81 112 LEU A CA 1
ATOM 867 C C . LEU A 1 112 ? 12.789 -3.102 -11.703 1 96.81 112 LEU A C 1
ATOM 869 O O . LEU A 1 112 ? 12.305 -2.455 -10.773 1 96.81 112 LEU A O 1
ATOM 873 N N . ILE A 1 113 ? 13.328 -2.543 -12.75 1 97.31 113 ILE A N 1
ATOM 874 C CA . ILE A 1 113 ? 13.539 -1.101 -12.828 1 97.31 113 ILE A CA 1
ATOM 875 C C . ILE A 1 113 ? 12.195 -0.385 -12.961 1 97.31 113 ILE A C 1
ATOM 877 O O . ILE A 1 113 ? 11.961 0.631 -12.305 1 97.31 113 ILE A O 1
ATOM 881 N N . LEU A 1 114 ? 11.344 -0.917 -13.797 1 97.06 114 LEU A N 1
ATOM 882 C CA . LEU A 1 114 ? 10.047 -0.294 -14.031 1 97.06 114 LEU A CA 1
ATOM 883 C C . LEU A 1 114 ? 9.188 -0.333 -12.773 1 97.06 114 LEU A C 1
ATOM 885 O O . LEU A 1 114 ? 8.57 0.667 -12.406 1 97.06 114 LEU A O 1
ATOM 889 N N . ARG A 1 115 ? 9.227 -1.438 -12.133 1 96.19 115 ARG A N 1
ATOM 890 C CA . ARG A 1 115 ? 8.406 -1.581 -10.938 1 96.19 115 ARG A CA 1
ATOM 891 C C . ARG A 1 115 ? 8.938 -0.708 -9.805 1 96.19 115 ARG A C 1
ATOM 893 O O . ARG A 1 115 ? 8.156 -0.099 -9.07 1 96.19 115 ARG A O 1
ATOM 900 N N . PHE A 1 116 ? 10.195 -0.663 -9.656 1 97.94 116 PHE A N 1
ATOM 901 C CA . PHE A 1 116 ? 10.773 0.259 -8.688 1 97.94 116 PHE A CA 1
ATOM 902 C C . PHE A 1 116 ? 10.367 1.695 -8.992 1 97.94 116 PHE A C 1
ATOM 904 O O . PHE A 1 116 ? 9.953 2.436 -8.094 1 97.94 116 PHE A O 1
ATOM 911 N N . SER A 1 117 ? 10.508 2.094 -10.227 1 98.19 117 SER A N 1
ATOM 912 C CA . SER A 1 117 ? 10.172 3.447 -10.656 1 98.19 117 SER A CA 1
ATOM 913 C C . SER A 1 117 ? 8.695 3.74 -10.445 1 98.19 117 SER A C 1
ATOM 915 O O . SER A 1 117 ? 8.32 4.844 -10.039 1 98.19 117 SER A O 1
ATOM 917 N N . THR A 1 118 ? 7.863 2.773 -10.781 1 96.94 118 THR A N 1
ATOM 918 C CA . THR A 1 118 ? 6.434 2.939 -10.555 1 96.94 118 THR A CA 1
ATOM 919 C C . THR A 1 118 ? 6.148 3.199 -9.078 1 96.94 118 THR A C 1
ATOM 921 O O . THR A 1 118 ? 5.336 4.059 -8.734 1 96.94 118 THR A O 1
ATOM 924 N N . GLY A 1 119 ? 6.836 2.463 -8.172 1 96.75 119 GLY A N 1
ATOM 925 C CA . GLY A 1 119 ? 6.711 2.707 -6.742 1 96.75 119 GLY A CA 1
ATOM 926 C C . GLY A 1 119 ? 7.121 4.109 -6.336 1 96.75 119 GLY A C 1
ATOM 927 O O . GLY A 1 119 ? 6.469 4.734 -5.5 1 96.75 119 GLY A O 1
ATOM 928 N N . LEU A 1 120 ? 8.125 4.621 -6.977 1 97.56 120 LEU A N 1
ATOM 929 C CA . LEU A 1 120 ? 8.641 5.949 -6.664 1 97.56 120 LEU A CA 1
ATOM 930 C C . LEU A 1 120 ? 7.59 7.02 -6.953 1 97.56 120 LEU A C 1
ATOM 932 O O . LEU A 1 120 ? 7.645 8.117 -6.395 1 97.56 120 LEU A O 1
ATOM 936 N N . PHE A 1 121 ? 6.676 6.711 -7.824 1 98 121 PHE A N 1
ATOM 937 C CA . PHE A 1 121 ? 5.645 7.676 -8.188 1 98 121 PHE A CA 1
ATOM 938 C C . PHE A 1 121 ? 4.328 7.348 -7.492 1 98 121 PHE A C 1
ATOM 940 O O . PHE A 1 121 ? 3.252 7.559 -8.055 1 98 121 PHE A O 1
ATOM 947 N N . SER A 1 122 ? 4.449 6.859 -6.281 1 96.56 122 SER A N 1
ATOM 948 C CA . SER A 1 122 ? 3.252 6.504 -5.527 1 96.56 122 SER A CA 1
ATOM 949 C C . SER A 1 122 ? 2.389 7.727 -5.25 1 96.56 122 SER A C 1
ATOM 951 O O . SER A 1 122 ? 2.893 8.758 -4.801 1 96.56 122 SER A O 1
ATOM 953 N N . VAL A 1 123 ? 1.097 7.566 -5.441 1 96.62 123 VAL A N 1
ATOM 954 C CA . VAL A 1 123 ? 0.149 8.672 -5.32 1 96.62 123 VAL A CA 1
ATOM 955 C C . VAL A 1 123 ? -0.49 8.648 -3.932 1 96.62 123 VAL A C 1
ATOM 957 O O . VAL A 1 123 ? -1.167 9.602 -3.539 1 96.62 123 VAL A O 1
ATOM 960 N N . ILE A 1 124 ? -0.196 7.711 -3.062 1 94.81 124 ILE A N 1
ATOM 961 C CA . ILE A 1 124 ? -0.959 7.422 -1.853 1 94.81 124 ILE A CA 1
ATOM 962 C C . ILE A 1 124 ? -0.941 8.633 -0.928 1 94.81 124 ILE A C 1
ATOM 964 O O . ILE A 1 124 ? -1.995 9.18 -0.585 1 94.81 124 ILE A O 1
ATOM 968 N N . VAL A 1 125 ? 0.203 9.148 -0.614 1 93.62 125 VAL A N 1
ATOM 969 C CA . VAL A 1 125 ? 0.32 10.188 0.401 1 93.62 125 VAL A CA 1
ATOM 970 C C . VAL A 1 125 ? -0.23 11.5 -0.144 1 93.62 125 VAL A C 1
ATOM 972 O O . VAL A 1 125 ? -1.044 12.164 0.508 1 93.62 125 VAL A O 1
ATOM 975 N N . PRO A 1 126 ? 0.118 11.875 -1.395 1 95.88 126 PRO A N 1
ATOM 976 C CA . PRO A 1 126 ? -0.487 13.117 -1.886 1 95.88 126 PRO A CA 1
ATOM 977 C C . PRO A 1 126 ? -2.006 13.023 -2.018 1 95.88 126 PRO A C 1
ATOM 979 O O . PRO A 1 126 ? -2.711 14.008 -1.794 1 95.88 126 PRO A O 1
ATOM 982 N N . ALA A 1 127 ? -2.537 11.914 -2.365 1 96.25 127 ALA A N 1
ATOM 983 C CA . ALA A 1 127 ? -3.98 11.742 -2.496 1 96.25 127 ALA A CA 1
ATOM 984 C C . ALA A 1 127 ? -4.672 11.859 -1.142 1 96.25 127 ALA A C 1
ATOM 986 O O . ALA A 1 127 ? -5.695 12.539 -1.015 1 96.25 127 ALA A O 1
ATOM 987 N N . VAL A 1 128 ? -4.145 11.219 -0.157 1 94.06 128 VAL A N 1
ATOM 988 C CA . VAL A 1 128 ? -4.742 11.258 1.175 1 94.06 128 VAL A CA 1
ATOM 989 C C . VAL A 1 128 ? -4.609 12.656 1.762 1 94.06 128 VAL A C 1
ATOM 991 O O . VAL A 1 128 ? -5.539 13.164 2.393 1 94.06 128 VAL A O 1
ATOM 994 N N . THR A 1 129 ? -3.463 13.289 1.591 1 91.25 129 THR A N 1
ATOM 995 C CA . THR A 1 129 ? -3.268 14.664 2.041 1 91.25 129 THR A CA 1
ATOM 996 C C . THR A 1 129 ? -4.297 15.594 1.402 1 91.25 129 THR A C 1
ATOM 998 O O . THR A 1 129 ? -4.867 16.453 2.078 1 91.25 129 THR A O 1
ATOM 1001 N N . TYR A 1 130 ? -4.5 15.422 0.141 1 93.88 130 TYR A N 1
ATOM 1002 C CA . TYR A 1 130 ? -5.504 16.219 -0.567 1 93.88 130 TYR A CA 1
ATOM 1003 C C . TYR A 1 130 ? -6.883 16.031 0.054 1 93.88 130 TYR A C 1
ATOM 1005 O O . TYR A 1 130 ? -7.625 17 0.233 1 93.88 130 TYR A O 1
ATOM 1013 N N . ILE A 1 131 ? -7.234 14.828 0.316 1 92.81 131 ILE A N 1
ATOM 1014 C CA . ILE A 1 131 ? -8.531 14.516 0.913 1 92.81 131 ILE A CA 1
ATOM 1015 C C . ILE A 1 131 ? -8.688 15.266 2.232 1 92.81 131 ILE A C 1
ATOM 1017 O O . ILE A 1 131 ? -9.719 15.891 2.479 1 92.81 131 ILE A O 1
ATOM 1021 N N . PHE A 1 132 ? -7.68 15.352 3.045 1 87.94 132 PHE A N 1
ATOM 1022 C CA . PHE A 1 132 ? -7.754 15.984 4.352 1 87.94 132 PHE A CA 1
ATOM 1023 C C . PHE A 1 132 ? -7.812 17.5 4.215 1 87.94 132 PHE A C 1
ATOM 1025 O O . PHE A 1 132 ? -8.398 18.188 5.059 1 87.94 132 PHE A O 1
ATOM 1032 N N . GLN A 1 133 ? -7.227 17.984 3.172 1 84.88 133 GLN A N 1
ATOM 1033 C CA . GLN A 1 133 ? -7.262 19.422 2.936 1 84.88 133 GLN A CA 1
ATOM 1034 C C . GLN A 1 133 ? -8.648 19.875 2.486 1 84.88 133 GLN A C 1
ATOM 1036 O O . GLN A 1 133 ? -9.039 21.016 2.729 1 84.88 133 GLN A O 1
ATOM 1041 N N . VAL A 1 134 ? -9.328 18.984 1.845 1 85.94 134 VAL A N 1
ATOM 1042 C CA . VAL A 1 134 ? -10.641 19.328 1.296 1 85.94 134 VAL A CA 1
ATOM 1043 C C . VAL A 1 134 ? -11.727 19.062 2.336 1 85.94 134 VAL A C 1
ATOM 1045 O O . VAL A 1 134 ? -12.742 19.766 2.377 1 85.94 134 VAL A O 1
ATOM 1048 N N . LEU A 1 135 ? -11.5 18.016 3.146 1 81.12 135 LEU A N 1
ATOM 1049 C CA . LEU A 1 135 ? -12.477 17.688 4.184 1 81.12 135 LEU A CA 1
ATOM 1050 C C . LEU A 1 135 ? -12.602 18.812 5.191 1 81.12 135 LEU A C 1
ATOM 1052 O O . LEU A 1 135 ? -11.602 19.438 5.562 1 81.12 135 LEU A O 1
ATOM 1056 N N . PRO A 1 136 ? -13.859 19.391 5.383 1 64.69 136 PRO A N 1
ATOM 1057 C CA . PRO A 1 136 ? -14.07 20.453 6.363 1 64.69 136 PRO A CA 1
ATOM 1058 C C . PRO A 1 136 ? -13.609 20.062 7.766 1 64.69 136 PRO A C 1
ATOM 1060 O O . PRO A 1 136 ? -14.375 20.188 8.727 1 64.69 136 PRO A O 1
ATOM 1063 N N . VAL A 1 137 ? -12.578 19.375 7.926 1 56.97 137 VAL A N 1
ATOM 1064 C CA . VAL A 1 137 ? -12.195 19 9.289 1 56.97 137 VAL A CA 1
ATOM 1065 C C . VAL A 1 137 ? -12.094 20.25 10.156 1 56.97 137 VAL A C 1
ATOM 1067 O O . VAL A 1 137 ? -11.609 21.281 9.711 1 56.97 137 VAL A O 1
ATOM 1070 N N . GLU A 1 138 ? -13.086 20.484 11.016 1 47.72 138 GLU A N 1
ATOM 1071 C CA . GLU A 1 138 ? -13.125 21.594 11.961 1 47.72 138 GLU A CA 1
ATOM 1072 C C . GLU A 1 138 ? -11.734 21.938 12.484 1 47.72 138 GLU A C 1
ATOM 1074 O O . GLU A 1 138 ? -11.086 21.094 13.125 1 47.72 138 GLU A O 1
ATOM 1079 N N . GLN A 1 139 ? -10.797 22.5 11.688 1 35.72 139 GLN A N 1
ATOM 1080 C CA . GLN A 1 139 ? -9.734 23.172 12.445 1 35.72 139 GLN A CA 1
ATOM 1081 C C . GLN A 1 139 ? -10.312 24.031 13.562 1 35.72 139 GLN A C 1
ATOM 1083 O O . GLN A 1 139 ? -11.398 24.594 13.422 1 35.72 139 GLN A O 1
ATOM 1088 N N . SER B 1 1 ? 32.281 22.672 14.18 1 36.59 1 SER B N 1
ATOM 1089 C CA . SER B 1 1 ? 31.672 23.109 12.938 1 36.59 1 SER B CA 1
ATOM 1090 C C . SER B 1 1 ? 30.25 22.578 12.812 1 36.59 1 SER B C 1
ATOM 1092 O O . SER B 1 1 ? 29.938 21.5 13.32 1 36.59 1 SER B O 1
ATOM 1094 N N . VAL B 1 2 ? 29.25 23.422 12.336 1 45.88 2 VAL B N 1
ATOM 1095 C CA . VAL B 1 2 ? 27.812 23.219 12.266 1 45.88 2 VAL B CA 1
ATOM 1096 C C . VAL B 1 2 ? 27.5 21.859 11.672 1 45.88 2 VAL B C 1
ATOM 1098 O O . VAL B 1 2 ? 26.422 21.312 11.867 1 45.88 2 VAL B O 1
ATOM 1101 N N . ARG B 1 3 ? 28.375 21.484 10.82 1 49.94 3 ARG B N 1
ATOM 1102 C CA . ARG B 1 3 ? 28.219 20.203 10.125 1 49.94 3 ARG B CA 1
ATOM 1103 C C . ARG B 1 3 ? 28.328 19.047 11.094 1 49.94 3 ARG B C 1
ATOM 1105 O O . ARG B 1 3 ? 27.734 17.984 10.875 1 49.94 3 ARG B O 1
ATOM 1112 N N . GLU B 1 4 ? 29.219 19.109 12.016 1 50.22 4 GLU B N 1
ATOM 1113 C CA . GLU B 1 4 ? 29.484 18.016 12.945 1 50.22 4 GLU B CA 1
ATOM 1114 C C . GLU B 1 4 ? 28.297 17.766 13.867 1 50.22 4 GLU B C 1
ATOM 1116 O O . GLU B 1 4 ? 28.031 16.625 14.242 1 50.22 4 GLU B O 1
ATOM 1121 N N . VAL B 1 5 ? 27.734 18.812 14.398 1 45.88 5 VAL B N 1
ATOM 1122 C CA . VAL B 1 5 ? 26.609 18.75 15.344 1 45.88 5 VAL B CA 1
ATOM 1123 C C . VAL B 1 5 ? 25.359 18.2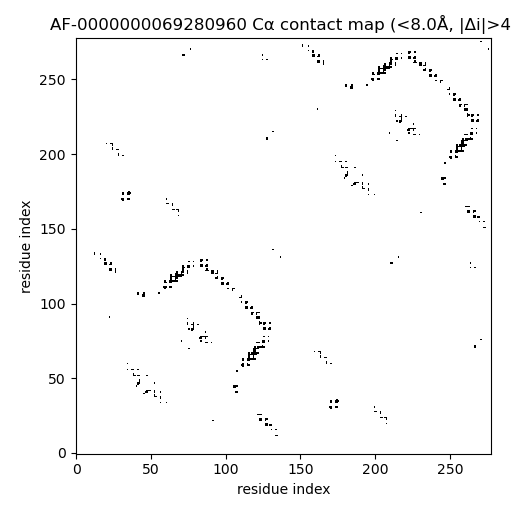66 14.625 1 45.88 5 VAL B C 1
ATOM 1125 O O . VAL B 1 5 ? 24.531 17.562 15.211 1 45.88 5 VAL B O 1
ATOM 1128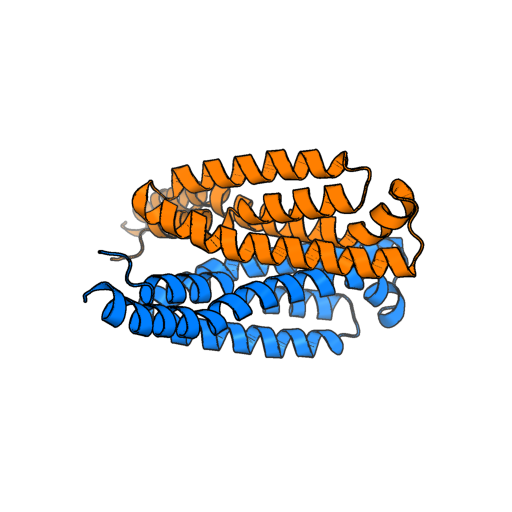 N N . PHE B 1 6 ? 25.156 18.703 13.359 1 52.41 6 PHE B N 1
ATOM 1129 C CA . PHE B 1 6 ? 24 18.359 12.539 1 52.41 6 PHE B CA 1
ATOM 1130 C C . PHE B 1 6 ? 24.031 16.875 12.164 1 52.41 6 PHE B C 1
ATOM 1132 O O . PHE B 1 6 ? 22.984 16.281 11.891 1 52.41 6 PHE B O 1
ATOM 1139 N N . LYS B 1 7 ? 25.281 16.391 12.227 1 60.56 7 LYS B N 1
ATOM 1140 C CA . LYS B 1 7 ? 25.5 15.016 11.773 1 60.56 7 LYS B CA 1
ATOM 1141 C C . LYS B 1 7 ? 24.859 14.008 12.727 1 60.56 7 LYS B C 1
ATOM 1143 O O . LYS B 1 7 ? 24.156 13.102 12.305 1 60.56 7 LYS B O 1
ATOM 1148 N N . PRO B 1 8 ? 25.312 14.148 13.984 1 60.53 8 PRO B N 1
ATOM 1149 C CA . PRO B 1 8 ? 24.766 13.164 14.922 1 60.53 8 PRO B CA 1
ATOM 1150 C C . PRO B 1 8 ? 23.234 13.273 15.062 1 60.53 8 PRO B C 1
ATOM 1152 O O . PRO B 1 8 ? 22.562 12.258 15.219 1 60.53 8 PRO B O 1
ATOM 1155 N N . GLN B 1 9 ? 22.781 14.484 14.992 1 68.62 9 GLN B N 1
ATOM 1156 C CA . GLN B 1 9 ? 21.344 14.695 15.133 1 68.62 9 GLN B CA 1
ATOM 1157 C C . GLN B 1 9 ? 20.594 14.133 13.93 1 68.62 9 GLN B C 1
ATOM 1159 O O . GLN B 1 9 ? 19.531 13.508 14.086 1 68.62 9 GLN B O 1
ATOM 1164 N N . ALA B 1 10 ? 21.234 14.398 12.844 1 71.62 10 ALA B N 1
ATOM 1165 C CA . ALA B 1 10 ? 20.625 13.891 11.617 1 71.62 10 ALA B CA 1
ATOM 1166 C C . ALA B 1 10 ? 20.531 12.367 11.648 1 71.62 10 ALA B C 1
ATOM 1168 O O . ALA B 1 10 ? 19.516 11.789 11.258 1 71.62 10 ALA B O 1
ATOM 1169 N N . LEU B 1 11 ? 21.625 11.812 12.109 1 71.81 11 LEU B N 1
ATOM 1170 C CA . LEU B 1 11 ? 21.641 10.352 12.188 1 71.81 11 LEU B CA 1
ATOM 1171 C C . LEU B 1 11 ? 20.594 9.859 13.18 1 71.81 11 LEU B C 1
ATOM 1173 O O . LEU B 1 11 ? 19.922 8.852 12.93 1 71.81 11 LEU B O 1
ATOM 1177 N N . ARG B 1 12 ? 20.562 10.531 14.273 1 73.19 12 ARG B N 1
ATOM 1178 C CA . ARG B 1 12 ? 19.578 10.148 15.281 1 73.19 12 ARG B CA 1
ATOM 1179 C C . ARG B 1 12 ? 18.156 10.258 14.734 1 73.19 12 ARG B C 1
ATOM 1181 O O . ARG B 1 12 ? 17.312 9.398 15 1 73.19 12 ARG B O 1
ATOM 1188 N N . ILE B 1 13 ? 18 11.25 13.969 1 76.88 13 ILE B N 1
ATOM 1189 C CA . ILE B 1 13 ? 16.688 11.453 13.367 1 76.88 13 ILE B CA 1
ATOM 1190 C C . ILE B 1 13 ? 16.406 10.352 12.352 1 76.88 13 ILE B C 1
ATOM 1192 O O . ILE B 1 13 ? 15.336 9.727 12.383 1 76.88 13 ILE B O 1
ATOM 1196 N N . VAL B 1 14 ? 17.375 10.055 11.562 1 77.5 14 VAL B N 1
ATOM 1197 C CA . VAL B 1 14 ? 17.188 9.055 10.516 1 77.5 14 VAL B CA 1
ATOM 1198 C C . VAL B 1 14 ? 16.953 7.684 11.148 1 77.5 14 VAL B C 1
ATOM 1200 O O . VAL B 1 14 ? 16.094 6.926 10.688 1 77.5 14 VAL B O 1
ATOM 1203 N N . VAL B 1 15 ? 17.625 7.41 12.172 1 79.31 15 VAL B N 1
ATOM 1204 C CA . VAL B 1 15 ? 17.484 6.121 12.836 1 79.31 15 VAL B CA 1
ATOM 1205 C C . VAL B 1 15 ? 16.125 6.031 13.5 1 79.31 15 VAL B C 1
ATOM 1207 O O . VAL B 1 15 ? 15.5 4.965 13.531 1 79.31 15 VAL B O 1
ATOM 1210 N N . SER B 1 16 ? 15.625 7.137 13.961 1 82.25 16 SER B N 1
ATOM 1211 C CA . SER B 1 16 ? 14.336 7.148 14.633 1 82.25 16 SER B CA 1
ATOM 1212 C C . SER B 1 16 ? 13.188 6.965 13.641 1 82.25 16 SER B C 1
ATOM 1214 O O . SER B 1 16 ? 12.07 6.621 14.031 1 82.25 16 SER B O 1
ATOM 1216 N N . LEU B 1 17 ? 13.531 7.168 12.391 1 90.56 17 LEU B N 1
ATOM 1217 C CA . LEU B 1 17 ? 12.5 7.078 11.367 1 90.56 17 LEU B CA 1
ATOM 1218 C C . LEU B 1 17 ? 12.438 5.676 10.766 1 90.56 17 LEU B C 1
ATOM 1220 O O . LEU B 1 17 ? 11.453 5.312 10.117 1 90.56 17 LEU B O 1
ATOM 1224 N N . LEU B 1 18 ? 13.391 4.824 11.023 1 91.94 18 LEU B N 1
ATOM 1225 C CA . LEU B 1 18 ? 13.539 3.508 10.406 1 91.94 18 LEU B CA 1
ATOM 1226 C C . LEU B 1 18 ? 12.344 2.617 10.734 1 91.94 18 LEU B C 1
ATOM 1228 O O . LEU B 1 18 ? 11.82 1.933 9.859 1 91.94 18 LEU B O 1
ATOM 1232 N N . PRO B 1 19 ? 11.859 2.604 12.008 1 93.56 19 PRO B N 1
ATOM 1233 C CA . PRO B 1 19 ? 10.703 1.753 12.297 1 93.56 19 PRO B CA 1
ATOM 1234 C C . PRO B 1 19 ? 9.477 2.127 11.469 1 93.56 19 PRO B C 1
ATOM 1236 O O . PRO B 1 19 ? 8.75 1.245 11 1 93.56 19 PRO B O 1
ATOM 1239 N N . ALA B 1 20 ? 9.289 3.381 11.289 1 94.62 20 ALA B N 1
ATOM 1240 C CA . ALA B 1 20 ? 8.141 3.832 10.508 1 94.62 20 ALA B CA 1
ATOM 1241 C C . ALA B 1 20 ? 8.297 3.445 9.039 1 94.62 20 ALA B C 1
ATOM 1243 O O . ALA B 1 20 ? 7.344 2.986 8.406 1 94.62 20 ALA B O 1
ATOM 1244 N N . LEU B 1 21 ? 9.492 3.6 8.523 1 94.81 21 LEU B N 1
ATOM 1245 C CA . LEU B 1 21 ? 9.773 3.193 7.152 1 94.81 21 LEU B CA 1
ATOM 1246 C C . LEU B 1 21 ? 9.586 1.69 6.977 1 94.81 21 LEU B C 1
ATOM 1248 O O . LEU B 1 21 ? 9 1.243 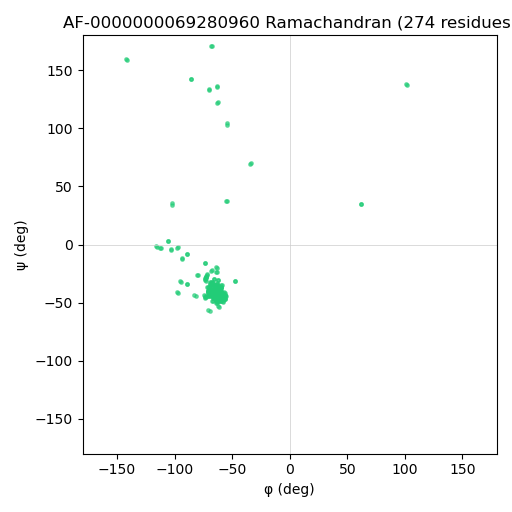5.988 1 94.81 21 LEU B O 1
ATOM 1252 N N . ALA B 1 22 ? 10.047 0.98 7.934 1 95.75 22 ALA B N 1
ATOM 1253 C CA . ALA B 1 22 ? 9.922 -0.475 7.91 1 95.75 22 ALA B CA 1
ATOM 1254 C C . ALA B 1 22 ? 8.453 -0.899 7.949 1 95.75 22 ALA B C 1
ATOM 1256 O O . ALA B 1 22 ? 8.07 -1.895 7.328 1 95.75 22 ALA B O 1
ATOM 1257 N N . CYS B 1 23 ? 7.672 -0.176 8.664 1 95.75 23 CYS B N 1
ATOM 1258 C CA . CYS B 1 23 ? 6.246 -0.483 8.758 1 95.75 23 CYS B CA 1
ATOM 1259 C C . CYS B 1 23 ? 5.566 -0.326 7.406 1 95.75 23 CYS B C 1
ATOM 1261 O O . CYS B 1 23 ? 4.773 -1.181 7.004 1 95.75 23 CYS B O 1
ATOM 1263 N N . VAL B 1 24 ? 5.906 0.758 6.742 1 94.81 24 VAL B N 1
ATOM 1264 C CA . VAL B 1 24 ? 5.305 1 5.438 1 94.81 24 VAL B CA 1
ATOM 1265 C C . VAL B 1 24 ? 5.73 -0.095 4.461 1 94.81 24 VAL B C 1
ATOM 1267 O O . VAL B 1 24 ? 4.891 -0.692 3.783 1 94.81 24 VAL B O 1
ATOM 1270 N N . PHE B 1 25 ? 7 -0.392 4.496 1 95.94 25 PHE B N 1
ATOM 1271 C CA . PHE B 1 25 ? 7.531 -1.431 3.621 1 95.94 25 PHE B CA 1
ATOM 1272 C C . PHE B 1 25 ? 6.891 -2.779 3.93 1 95.94 25 PHE B C 1
ATOM 1274 O O . PHE B 1 25 ? 6.449 -3.486 3.021 1 95.94 25 PHE B O 1
ATOM 1281 N N . ALA B 1 26 ? 6.844 -3.121 5.168 1 94.38 26 ALA B N 1
ATOM 1282 C CA . ALA B 1 26 ? 6.289 -4.398 5.609 1 94.38 26 ALA B CA 1
ATOM 1283 C C . ALA B 1 26 ? 4.82 -4.523 5.219 1 94.38 26 ALA B C 1
ATOM 1285 O O . ALA B 1 26 ? 4.348 -5.613 4.887 1 94.38 26 ALA B O 1
ATOM 1286 N N . GLU B 1 27 ? 4.191 -3.465 5.328 1 93.62 27 GLU B N 1
ATOM 1287 C CA . GLU B 1 27 ? 2.773 -3.5 4.984 1 93.62 27 GLU B CA 1
ATOM 1288 C C . GLU B 1 27 ? 2.572 -3.832 3.506 1 93.62 27 GLU B C 1
ATOM 1290 O O . GLU B 1 27 ? 1.787 -4.719 3.166 1 93.62 27 GLU B O 1
ATOM 1295 N N . PHE B 1 28 ? 3.287 -3.143 2.639 1 93 28 PHE B N 1
ATOM 1296 C CA . PHE B 1 28 ? 3.166 -3.42 1.212 1 93 28 PHE B CA 1
ATOM 1297 C C . PHE B 1 28 ? 3.648 -4.832 0.893 1 93 28 PHE B C 1
ATOM 1299 O O . PHE B 1 28 ? 3.037 -5.531 0.084 1 93 28 PHE B O 1
ATOM 1306 N N . LEU B 1 29 ? 4.668 -5.219 1.545 1 90.19 29 LEU B N 1
ATOM 1307 C CA . LEU B 1 29 ? 5.195 -6.562 1.329 1 90.19 29 LEU B CA 1
ATOM 1308 C C . LEU B 1 29 ? 4.184 -7.617 1.766 1 90.19 29 LEU B C 1
ATOM 1310 O O . LEU B 1 29 ? 3.977 -8.609 1.064 1 90.19 29 LEU B O 1
ATOM 1314 N N . GLY B 1 30 ? 3.652 -7.395 2.914 1 90.5 30 GLY B N 1
ATOM 1315 C CA . GLY B 1 30 ? 2.65 -8.328 3.41 1 90.5 30 GLY B CA 1
ATOM 1316 C C . GLY B 1 30 ? 1.445 -8.445 2.496 1 90.5 30 GLY B C 1
ATOM 1317 O O . GLY B 1 30 ? 1.049 -9.555 2.129 1 90.5 30 GLY B O 1
ATOM 1318 N N . HIS B 1 31 ? 0.921 -7.332 2.113 1 90.62 31 HIS B N 1
ATOM 1319 C CA . HIS B 1 31 ? -0.233 -7.344 1.223 1 90.62 31 HIS B CA 1
ATOM 1320 C C . HIS B 1 31 ? 0.119 -7.957 -0.128 1 90.62 31 HIS B C 1
ATOM 1322 O O . HIS B 1 31 ? -0.642 -8.766 -0.665 1 90.62 31 HIS B O 1
ATOM 1328 N N . GLY B 1 32 ? 1.237 -7.578 -0.654 1 88.19 32 GLY B N 1
ATOM 1329 C CA . GLY B 1 32 ? 1.666 -8.102 -1.941 1 88.19 32 GLY B CA 1
ATOM 1330 C C . GLY B 1 32 ? 1.935 -9.594 -1.919 1 88.19 32 GLY B C 1
ATOM 1331 O O . GLY B 1 32 ? 1.533 -10.32 -2.834 1 88.19 32 GLY B O 1
ATOM 1332 N N . SER B 1 33 ? 2.623 -10.062 -0.947 1 87.44 33 SER B N 1
ATOM 1333 C CA . SER B 1 33 ? 2.973 -11.477 -0.848 1 87.44 33 SER B CA 1
ATOM 1334 C C . SER B 1 33 ? 1.731 -12.344 -0.67 1 87.44 33 SER B C 1
ATOM 1336 O O . SER B 1 33 ? 1.583 -13.367 -1.34 1 87.44 33 SER B O 1
ATOM 1338 N N . LEU B 1 34 ? 0.859 -11.969 0.165 1 88.12 34 LEU B N 1
ATOM 1339 C CA . LEU B 1 34 ? -0.345 -12.758 0.406 1 88.12 34 LEU B CA 1
ATOM 1340 C C . LEU B 1 34 ? -1.243 -12.766 -0.826 1 88.12 34 LEU B C 1
ATOM 1342 O O . LEU B 1 34 ? -1.891 -13.773 -1.118 1 88.12 34 LEU B O 1
ATOM 1346 N N . SER B 1 35 ? -1.208 -11.664 -1.52 1 89.69 35 SER B N 1
ATOM 1347 C CA . SER B 1 35 ? -2.037 -11.602 -2.719 1 89.69 35 SER B CA 1
ATOM 1348 C C . SER B 1 35 ? -1.499 -12.516 -3.811 1 89.69 35 SER B C 1
ATOM 1350 O O . SER B 1 35 ? -2.271 -13.133 -4.547 1 89.69 35 SER B O 1
ATOM 1352 N N . THR B 1 36 ? -0.242 -12.602 -3.902 1 85.94 36 THR B N 1
ATOM 1353 C CA . THR B 1 36 ? 0.4 -13.477 -4.883 1 85.94 36 THR B CA 1
ATOM 1354 C C . THR B 1 36 ? 0.129 -14.945 -4.562 1 85.94 36 THR B C 1
ATOM 1356 O O . THR B 1 36 ? -0.013 -15.766 -5.469 1 85.94 36 THR B O 1
ATOM 1359 N N . LEU B 1 37 ? 0.053 -15.273 -3.373 1 85.88 37 LEU B N 1
ATOM 1360 C CA . LEU B 1 37 ? -0.117 -16.656 -2.949 1 85.88 37 LEU B CA 1
ATOM 1361 C C . LEU B 1 37 ? -1.595 -17.016 -2.852 1 85.88 37 LEU B C 1
ATOM 1363 O O . LEU B 1 37 ? -1.943 -18.188 -2.721 1 85.88 37 LEU B O 1
ATOM 1367 N N . LEU B 1 38 ? -2.414 -16.094 -2.973 1 89.62 38 LEU B N 1
ATOM 1368 C CA . LEU B 1 38 ? -3.834 -16.234 -2.67 1 89.62 38 LEU B CA 1
ATOM 1369 C C . LEU B 1 38 ? -4.48 -17.266 -3.592 1 89.62 38 LEU B C 1
ATOM 1371 O O . LEU B 1 38 ? -5.195 -18.156 -3.127 1 89.62 38 LEU B O 1
ATOM 1375 N N . PRO B 1 39 ? -4.262 -17.219 -4.906 1 87.5 39 PRO B N 1
ATOM 1376 C CA . PRO B 1 39 ? -4.914 -18.203 -5.773 1 87.5 39 PRO B CA 1
ATOM 1377 C C . PRO B 1 39 ? -4.547 -19.641 -5.414 1 87.5 39 PRO B C 1
ATOM 1379 O O . PRO B 1 39 ? -5.418 -20.516 -5.402 1 87.5 39 PRO B O 1
ATOM 1382 N N . ARG B 1 40 ? -3.326 -19.812 -5.129 1 85.12 40 ARG B N 1
ATOM 1383 C CA . ARG B 1 40 ? -2.877 -21.156 -4.742 1 85.12 40 ARG B CA 1
ATOM 1384 C C . ARG B 1 40 ? -3.504 -21.578 -3.416 1 85.12 40 ARG B C 1
ATOM 1386 O O . ARG B 1 40 ? -3.891 -22.734 -3.248 1 85.12 40 ARG B O 1
ATOM 1393 N N . HIS B 1 41 ? -3.58 -20.719 -2.477 1 88.62 41 HIS B N 1
ATOM 1394 C CA . HIS B 1 41 ? -4.188 -21.016 -1.183 1 88.62 41 HIS B CA 1
ATOM 1395 C C . HIS B 1 41 ? -5.664 -21.359 -1.335 1 88.62 41 HIS B C 1
ATOM 1397 O O . HIS B 1 41 ? -6.156 -22.297 -0.689 1 88.62 41 HIS B O 1
ATOM 1403 N N . LEU B 1 42 ? -6.332 -20.641 -2.203 1 91 42 LEU B N 1
ATOM 1404 C CA . LEU B 1 42 ? -7.754 -20.875 -2.42 1 91 42 LEU B CA 1
ATOM 1405 C C . LEU B 1 42 ? -7.98 -22.234 -3.078 1 91 42 LEU B C 1
ATOM 1407 O O . LEU B 1 42 ? -8.93 -22.938 -2.74 1 91 42 LEU B O 1
ATOM 1411 N N . ARG B 1 43 ? -7.105 -22.609 -3.953 1 88.56 43 ARG B N 1
ATOM 1412 C CA . ARG B 1 43 ? -7.219 -23.906 -4.625 1 88.56 43 ARG B CA 1
ATOM 1413 C C . ARG B 1 43 ? -6.859 -25.047 -3.68 1 88.56 43 ARG B C 1
ATOM 1415 O O . ARG B 1 43 ? -7.578 -26.047 -3.602 1 88.56 43 ARG B O 1
ATOM 1422 N N . ASP B 1 44 ? -5.836 -24.875 -2.998 1 86.81 44 ASP B N 1
ATOM 1423 C CA . ASP B 1 44 ? -5.285 -25.984 -2.211 1 86.81 44 ASP B CA 1
ATOM 1424 C C . ASP B 1 44 ? -6.008 -26.109 -0.873 1 86.81 44 ASP B C 1
ATOM 1426 O O . ASP B 1 44 ? -6.359 -27.219 -0.462 1 86.81 44 ASP B O 1
ATOM 1430 N N . SER B 1 45 ? -6.273 -25.047 -0.199 1 82.94 45 SER B N 1
ATOM 1431 C CA . SER B 1 45 ? -6.812 -25.109 1.155 1 82.94 45 SER B CA 1
ATOM 1432 C C . SER B 1 45 ? -8.336 -25 1.15 1 82.94 45 SER B C 1
ATOM 1434 O O . SER B 1 45 ? -9.008 -25.562 2.018 1 82.94 45 SER B O 1
ATOM 1436 N N . CYS B 1 46 ? -8.859 -24.266 0.166 1 81.06 46 CYS B N 1
ATOM 1437 C CA . CYS B 1 46 ? -10.305 -24.047 0.147 1 81.06 46 CYS B CA 1
ATOM 1438 C C . CYS B 1 46 ? -10.969 -24.938 -0.904 1 81.06 46 CYS B C 1
ATOM 1440 O O . CYS B 1 46 ? -12.195 -24.938 -1.035 1 81.06 46 CYS B O 1
ATOM 1442 N N . GLU B 1 47 ? -10.203 -25.656 -1.672 1 84.69 47 GLU B N 1
ATOM 1443 C CA . GLU B 1 47 ? -10.664 -26.656 -2.637 1 84.69 47 GLU B CA 1
ATOM 1444 C C . GLU B 1 47 ? -11.539 -26.016 -3.709 1 84.69 47 GLU B C 1
ATOM 1446 O O . GLU B 1 47 ? -12.586 -26.562 -4.074 1 84.69 47 GLU B O 1
ATOM 1451 N N . LEU B 1 48 ? -11.211 -24.828 -4.059 1 85 48 LEU B N 1
ATOM 1452 C CA . LEU B 1 48 ? -11.906 -24.172 -5.156 1 85 48 LEU B CA 1
ATOM 1453 C C . LEU B 1 48 ? -11.289 -24.531 -6.496 1 85 48 LEU B C 1
ATOM 1455 O O . LEU B 1 48 ? -10.078 -24.781 -6.582 1 85 48 LEU B O 1
ATOM 1459 N N . ASP B 1 49 ? -12.211 -24.656 -7.402 1 86.81 49 ASP B N 1
ATOM 1460 C CA . ASP B 1 49 ? -11.641 -24.875 -8.734 1 86.81 49 ASP B CA 1
ATOM 1461 C C . ASP B 1 49 ? -10.922 -23.625 -9.234 1 86.81 49 ASP B C 1
ATOM 1463 O O . ASP B 1 49 ? -10.961 -22.578 -8.586 1 86.81 49 ASP B O 1
ATOM 1467 N N . MET B 1 50 ? -10.227 -23.797 -10.328 1 80.75 50 MET B N 1
ATOM 1468 C CA . MET B 1 50 ? -9.336 -22.766 -10.836 1 80.75 50 MET B CA 1
ATOM 1469 C C . MET B 1 50 ? -10.117 -21.484 -11.148 1 80.75 50 MET B C 1
ATOM 1471 O O . MET B 1 50 ? -9.664 -20.391 -10.828 1 80.75 50 MET B O 1
ATOM 1475 N N . GLU B 1 51 ? -11.203 -21.594 -11.797 1 83.94 51 GLU B N 1
ATOM 1476 C CA . GLU B 1 51 ? -12.016 -20.438 -12.18 1 83.94 51 GLU B CA 1
ATOM 1477 C C . GLU B 1 51 ? -12.539 -19.703 -10.945 1 83.94 51 GLU B C 1
ATOM 1479 O O . GLU B 1 51 ? -12.422 -18.484 -10.852 1 83.94 51 GLU B O 1
ATOM 1484 N N . ASP B 1 52 ? -13.023 -20.453 -9.984 1 88.31 52 ASP B N 1
ATOM 1485 C CA . ASP B 1 52 ? -13.539 -19.859 -8.758 1 88.31 52 ASP B CA 1
ATOM 1486 C C . ASP B 1 52 ? -12.414 -19.234 -7.938 1 88.31 52 ASP B C 1
ATOM 1488 O O . ASP B 1 52 ? -12.602 -18.172 -7.328 1 88.31 52 ASP B O 1
ATOM 1492 N N . ALA B 1 53 ? -11.289 -19.828 -7.996 1 88.88 53 ALA B N 1
ATOM 1493 C CA . ALA B 1 53 ? -10.148 -19.312 -7.258 1 88.88 53 ALA B CA 1
ATOM 1494 C C . ALA B 1 53 ? -9.711 -17.953 -7.809 1 88.88 53 ALA B C 1
ATOM 1496 O O . ALA B 1 53 ? -9.328 -17.062 -7.051 1 88.88 53 ALA B O 1
ATOM 1497 N N . GLY B 1 54 ? -9.758 -17.844 -9.125 1 86.44 54 GLY B N 1
ATOM 1498 C CA . GLY B 1 54 ? -9.43 -16.578 -9.742 1 86.44 54 GLY B CA 1
ATOM 1499 C C . GLY B 1 54 ? -10.391 -15.461 -9.359 1 86.44 54 GLY B C 1
ATOM 1500 O O . GLY B 1 54 ? -9.961 -14.375 -8.977 1 86.44 54 GLY B O 1
ATOM 1501 N N . TRP B 1 55 ? -11.633 -15.773 -9.461 1 90.19 55 TRP B N 1
ATOM 1502 C CA . TRP B 1 55 ? -12.656 -14.789 -9.133 1 90.19 55 TRP B CA 1
ATOM 1503 C C . TRP B 1 55 ? -12.57 -14.375 -7.664 1 90.19 55 TRP B C 1
ATOM 1505 O O . TRP B 1 55 ? -12.625 -13.188 -7.344 1 90.19 55 TRP B O 1
ATOM 1515 N N . TRP B 1 56 ? -12.438 -15.289 -6.789 1 92.56 56 TRP B N 1
ATOM 1516 C CA . TRP B 1 56 ? -12.375 -14.992 -5.359 1 92.56 56 TRP B CA 1
ATOM 1517 C C . TRP B 1 56 ? -11.078 -14.273 -5.008 1 92.56 56 TRP B C 1
ATOM 1519 O O . TRP B 1 56 ? -11.055 -13.43 -4.109 1 92.56 56 TRP B O 1
ATOM 1529 N N . SER B 1 57 ? -10.008 -14.633 -5.738 1 92.31 57 SER B N 1
ATOM 1530 C CA . SER B 1 57 ? -8.766 -13.898 -5.52 1 92.31 57 SER B CA 1
ATOM 1531 C C . SER B 1 57 ? -8.945 -12.414 -5.812 1 92.31 57 SER B C 1
ATOM 1533 O O . SER B 1 57 ? -8.5 -11.562 -5.043 1 92.31 57 SER B O 1
ATOM 1535 N N . GLY B 1 58 ? -9.633 -12.141 -6.918 1 92.19 58 GLY B N 1
ATOM 1536 C CA . GLY B 1 58 ? -9.922 -10.758 -7.262 1 92.19 58 GLY B CA 1
ATOM 1537 C C . GLY B 1 58 ? -10.805 -10.062 -6.242 1 92.19 58 GLY B C 1
ATOM 1538 O O . GLY B 1 58 ? -10.547 -8.914 -5.871 1 92.19 58 GLY B O 1
ATOM 1539 N N . SER B 1 59 ? -11.789 -10.734 -5.797 1 95 59 SER B N 1
ATOM 1540 C CA . SER B 1 59 ? -12.734 -10.172 -4.84 1 95 59 SER B CA 1
ATOM 1541 C C . SER B 1 59 ? -12.062 -9.898 -3.498 1 95 59 SER B C 1
ATOM 1543 O O . SER B 1 59 ? -12.266 -8.836 -2.902 1 95 59 SER B O 1
ATOM 1545 N N . ILE B 1 60 ? -11.281 -10.789 -3.027 1 95.5 60 ILE B N 1
ATOM 1546 C CA . ILE B 1 60 ? -10.602 -10.656 -1.744 1 95.5 60 ILE B CA 1
ATOM 1547 C C . ILE B 1 60 ? -9.586 -9.516 -1.813 1 95.5 60 ILE B C 1
ATOM 1549 O O . ILE B 1 60 ? -9.523 -8.68 -0.911 1 95.5 60 ILE B O 1
ATOM 1553 N N . ASN B 1 61 ? -8.859 -9.484 -2.895 1 93.94 61 ASN B N 1
ATOM 1554 C CA . ASN B 1 61 ? -7.902 -8.391 -3.055 1 93.94 61 ASN B CA 1
ATOM 1555 C C . ASN B 1 61 ? -8.602 -7.039 -3.141 1 93.94 61 ASN B C 1
ATOM 1557 O O . ASN B 1 61 ? -8.141 -6.062 -2.545 1 93.94 61 ASN B O 1
ATOM 1561 N N . SER B 1 62 ? -9.672 -7.02 -3.91 1 95.31 62 SER B N 1
ATOM 1562 C CA . SER B 1 62 ? -10.43 -5.777 -4.008 1 95.31 62 SER B CA 1
ATOM 1563 C C . SER B 1 62 ? -10.938 -5.328 -2.641 1 95.31 62 SER B C 1
ATOM 1565 O O . SER B 1 62 ? -10.859 -4.145 -2.303 1 95.31 62 SER B O 1
ATOM 1567 N N . ALA B 1 63 ? -11.461 -6.227 -1.882 1 96.69 63 ALA B N 1
ATOM 1568 C CA . ALA B 1 63 ? -11.938 -5.906 -0.537 1 96.69 63 ALA B CA 1
ATOM 1569 C C . ALA B 1 63 ? -10.797 -5.383 0.335 1 96.69 63 ALA B C 1
ATOM 1571 O O . ALA B 1 63 ? -10.984 -4.434 1.101 1 96.69 63 ALA B O 1
ATOM 1572 N N . GLN B 1 64 ? -9.719 -6.008 0.268 1 96 64 GLN B N 1
ATOM 1573 C CA . GLN B 1 64 ? -8.555 -5.586 1.036 1 96 64 GLN B CA 1
ATOM 1574 C C . GLN B 1 64 ? -8.141 -4.16 0.675 1 96 64 GLN B C 1
ATOM 1576 O O . GLN B 1 64 ? -7.879 -3.342 1.559 1 96 64 GLN B O 1
ATOM 1581 N N . TYR B 1 65 ? -8.102 -3.846 -0.605 1 95.5 65 TYR B N 1
ATOM 1582 C CA . TYR B 1 65 ? -7.629 -2.543 -1.057 1 95.5 65 TYR B CA 1
ATOM 1583 C C . TYR B 1 65 ? -8.648 -1.453 -0.744 1 95.5 65 TYR B C 1
ATOM 1585 O O . TYR B 1 65 ? -8.273 -0.307 -0.475 1 95.5 65 TYR B O 1
ATOM 1593 N N . PHE B 1 66 ? -9.891 -1.858 -0.758 1 96.44 66 PHE B N 1
ATOM 1594 C CA . PHE B 1 66 ? -10.914 -0.945 -0.266 1 96.44 66 PHE B CA 1
ATOM 1595 C C . PHE B 1 66 ? -10.727 -0.667 1.221 1 96.44 66 PHE B C 1
ATOM 1597 O O . PHE B 1 66 ? -10.844 0.477 1.664 1 96.44 66 PHE B O 1
ATOM 1604 N N . GLY B 1 67 ? -10.469 -1.671 1.973 1 97.38 67 GLY B N 1
ATOM 1605 C CA . GLY B 1 67 ? -10.148 -1.514 3.383 1 97.38 67 GLY B CA 1
ATOM 1606 C C . GLY B 1 67 ? -8.969 -0.598 3.631 1 97.38 67 GLY B C 1
ATOM 1607 O O . GLY B 1 67 ? -9.016 0.266 4.508 1 97.38 67 GLY B O 1
ATOM 1608 N N . VAL B 1 68 ? -7.969 -0.781 2.869 1 95.75 68 VAL B N 1
ATOM 1609 C CA . VAL B 1 68 ? -6.777 0.053 3.012 1 95.75 68 VAL B CA 1
ATOM 1610 C C . VAL B 1 68 ? -7.145 1.517 2.771 1 95.75 68 VAL B C 1
ATOM 1612 O O . VAL B 1 68 ? -6.703 2.402 3.51 1 95.75 68 VAL B O 1
ATOM 1615 N N . THR B 1 69 ? -7.91 1.774 1.678 1 95.44 69 THR B N 1
ATOM 1616 C CA . THR B 1 69 ? -8.328 3.131 1.34 1 95.44 69 THR B CA 1
ATOM 1617 C C . THR B 1 69 ? -9.078 3.771 2.504 1 95.44 69 THR B C 1
ATOM 1619 O O . THR B 1 69 ? -8.766 4.895 2.906 1 95.44 69 THR B O 1
ATOM 1622 N N . LEU B 1 70 ? -9.945 3.055 3.113 1 95.56 70 LEU B N 1
ATOM 1623 C CA . LEU B 1 70 ? -10.695 3.547 4.262 1 95.56 70 LEU B CA 1
ATOM 1624 C C . LEU B 1 70 ? -9.797 3.682 5.484 1 95.56 70 LEU B C 1
ATOM 1626 O O . LEU B 1 70 ? -9.93 4.633 6.258 1 95.56 70 LEU B O 1
ATOM 1630 N N . GLY B 1 71 ? -8.953 2.715 5.652 1 96.62 71 GLY B N 1
ATOM 1631 C CA . GLY B 1 71 ? -8.023 2.744 6.773 1 96.62 71 GLY B CA 1
ATOM 1632 C C . GLY B 1 71 ? -7.105 3.951 6.758 1 96.62 71 GLY B C 1
ATOM 1633 O O . GLY B 1 71 ? -6.859 4.562 7.801 1 96.62 71 GLY B O 1
ATOM 1634 N N . CYS B 1 72 ? -6.668 4.273 5.582 1 94.19 72 CYS B N 1
ATOM 1635 C CA . CYS B 1 72 ? -5.801 5.438 5.445 1 94.19 72 CYS B CA 1
ATOM 1636 C C . CYS B 1 72 ? -6.512 6.703 5.914 1 94.19 72 CYS B C 1
ATOM 1638 O O . CYS B 1 72 ? -5.91 7.551 6.574 1 94.19 72 CYS B O 1
ATOM 1640 N N . LEU B 1 73 ? -7.742 6.812 5.645 1 92.12 73 LEU B N 1
ATOM 1641 C CA . LEU B 1 73 ? -8.508 7.984 6.055 1 92.12 73 LEU B CA 1
ATOM 1642 C C . LEU B 1 73 ? -8.781 7.957 7.555 1 92.12 73 LEU B C 1
ATOM 1644 O O . LEU B 1 73 ? -8.641 8.977 8.234 1 92.12 73 LEU B O 1
ATOM 1648 N N . MET B 1 74 ? -9.141 6.844 7.988 1 94.62 74 MET B N 1
ATOM 1649 C CA . MET B 1 74 ? -9.5 6.684 9.398 1 94.62 74 MET B CA 1
ATOM 1650 C C . MET B 1 74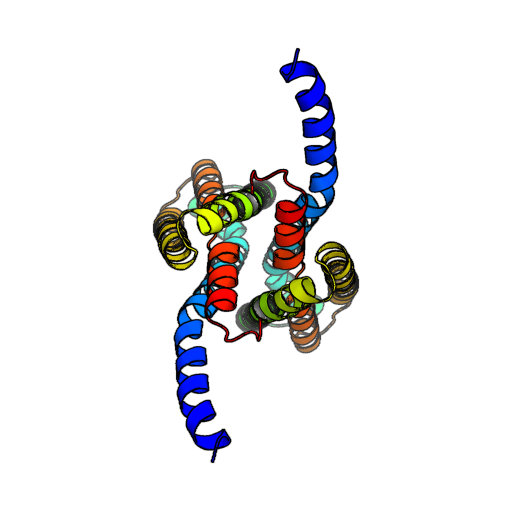 ? -8.297 6.961 10.297 1 94.62 74 MET B C 1
ATOM 1652 O O . MET B 1 74 ? -8.375 7.789 11.203 1 94.62 74 MET B O 1
ATOM 1656 N N . TRP B 1 75 ? -7.242 6.367 10.008 1 94.88 75 TRP B N 1
ATOM 1657 C CA . TRP B 1 75 ? -6.074 6.469 10.875 1 94.88 75 TRP B CA 1
ATOM 1658 C C . TRP B 1 75 ? -5.328 7.777 10.625 1 94.88 75 TRP B C 1
ATOM 1660 O O . TRP B 1 75 ? -4.598 8.258 11.5 1 94.88 75 TRP B O 1
ATOM 1670 N N . GLY B 1 76 ? -5.504 8.266 9.414 1 90.06 76 GLY B N 1
ATOM 1671 C CA . GLY B 1 76 ? -5.004 9.617 9.18 1 90.06 76 GLY B CA 1
ATOM 1672 C C . GLY B 1 76 ? -5.688 10.664 10.039 1 90.06 76 GLY B C 1
ATOM 1673 O O . GLY B 1 76 ? -5.023 11.484 10.672 1 90.06 76 GLY B O 1
ATOM 1674 N N . HIS B 1 77 ? -6.91 10.586 10.031 1 90.44 77 HIS B N 1
ATOM 1675 C CA . HIS B 1 77 ? -7.676 11.5 10.859 1 90.44 77 HIS B CA 1
ATOM 1676 C C . HIS B 1 77 ? -7.355 11.305 12.336 1 90.44 77 HIS B C 1
ATOM 1678 O O . HIS B 1 77 ? -7.164 12.281 13.07 1 90.44 77 HIS B O 1
ATOM 1684 N N . ALA B 1 78 ? -7.285 10.172 12.75 1 94.25 78 ALA B N 1
ATOM 1685 C CA . ALA B 1 78 ? -6.992 9.852 14.148 1 94.25 78 ALA B CA 1
ATOM 1686 C C . ALA B 1 78 ? -5.598 10.344 14.539 1 94.25 78 ALA B C 1
ATOM 1688 O O . ALA B 1 78 ? -5.371 10.727 15.688 1 94.25 78 ALA B O 1
ATOM 1689 N N . SER B 1 79 ? -4.707 10.289 13.555 1 93.19 79 SER B N 1
ATOM 1690 C CA . SER B 1 79 ? -3.342 10.734 13.812 1 93.19 79 SER B CA 1
ATOM 1691 C C . SER B 1 79 ? -3.289 12.227 14.102 1 93.19 79 SER B C 1
ATOM 1693 O O . SER B 1 79 ? -2.457 12.68 14.891 1 93.19 79 SER B O 1
ATOM 1695 N N . ASP B 1 80 ? -4.188 12.969 13.539 1 84.81 80 ASP B N 1
ATOM 1696 C CA . ASP B 1 80 ? -4.254 14.406 13.773 1 84.81 80 ASP B CA 1
ATOM 1697 C C . ASP B 1 80 ? -4.77 14.711 15.172 1 84.81 80 ASP B C 1
ATOM 1699 O O . ASP B 1 80 ? -4.367 15.703 15.781 1 84.81 80 ASP B O 1
ATOM 1703 N N . ARG B 1 81 ? -5.527 13.805 15.648 1 89.62 81 ARG B N 1
ATOM 1704 C CA . ARG B 1 81 ? -6.176 14.062 16.938 1 89.62 81 ARG B CA 1
ATOM 1705 C C . ARG B 1 81 ? -5.406 13.414 18.078 1 89.62 81 ARG B C 1
ATOM 1707 O O . ARG B 1 81 ? -5.266 14.008 19.156 1 89.62 81 ARG B O 1
ATOM 1714 N N . PHE B 1 82 ? -4.938 12.227 17.875 1 94.81 82 PHE B N 1
ATOM 1715 C CA . PHE B 1 82 ? -4.402 11.445 18.984 1 94.81 82 PHE B CA 1
ATOM 1716 C C . PHE B 1 82 ? -2.898 11.258 18.844 1 94.81 82 PHE B C 1
ATOM 1718 O O . PHE B 1 82 ? -2.256 10.664 19.703 1 94.81 82 PHE B O 1
ATOM 1725 N N . GLY B 1 83 ? -2.32 11.703 17.828 1 93.88 83 GLY B N 1
ATOM 1726 C CA . GLY B 1 83 ? -0.89 11.562 17.594 1 93.88 83 GLY B CA 1
ATOM 1727 C C . GLY B 1 83 ? -0.544 10.453 16.625 1 93.88 83 GLY B C 1
ATOM 1728 O O . GLY B 1 83 ? -1.111 9.367 16.688 1 93.88 83 GLY B O 1
ATOM 1729 N N . ALA B 1 84 ? 0.344 10.75 15.805 1 94.88 84 ALA B N 1
ATOM 1730 C CA . ALA B 1 84 ? 0.686 9.852 14.703 1 94.88 84 ALA B CA 1
ATOM 1731 C C . ALA B 1 84 ? 1.406 8.609 15.219 1 94.88 84 ALA B C 1
ATOM 1733 O O . ALA B 1 84 ? 1.186 7.508 14.711 1 94.88 84 ALA B O 1
ATOM 1734 N N . LYS B 1 85 ? 2.285 8.797 16.172 1 95.12 85 LYS B N 1
ATOM 1735 C CA . LYS B 1 85 ? 3.039 7.66 16.703 1 95.12 85 LYS B CA 1
ATOM 1736 C C . LYS B 1 85 ? 2.107 6.617 17.312 1 95.12 85 LYS B C 1
ATOM 1738 O O . LYS B 1 85 ? 2.199 5.43 16.984 1 95.12 85 LYS B O 1
ATOM 1743 N N . ARG B 1 86 ? 1.207 7.051 18.141 1 97.12 86 ARG B N 1
ATOM 1744 C CA . ARG B 1 86 ? 0.264 6.156 18.797 1 97.12 86 ARG B CA 1
ATOM 1745 C C . ARG B 1 86 ? -0.627 5.449 17.797 1 97.12 86 ARG B C 1
ATOM 1747 O O . ARG B 1 86 ? -0.885 4.25 17.906 1 97.12 86 ARG B O 1
ATOM 1754 N N . MET B 1 87 ? -1.072 6.145 16.828 1 97.38 87 MET B N 1
ATOM 1755 C CA . MET B 1 87 ? -1.982 5.566 15.836 1 97.38 87 MET B CA 1
ATOM 1756 C C . MET B 1 87 ? -1.251 4.578 14.938 1 97.38 87 MET B C 1
ATOM 1758 O O . MET B 1 87 ? -1.824 3.568 14.523 1 97.38 87 MET B O 1
ATOM 1762 N N . ALA B 1 88 ? 0.017 4.914 14.633 1 97.19 88 ALA B N 1
ATOM 1763 C CA . ALA B 1 88 ? 0.821 3.963 13.875 1 97.19 88 ALA B CA 1
ATOM 1764 C C . ALA B 1 88 ? 0.984 2.65 14.633 1 97.19 88 ALA B C 1
ATOM 1766 O O . ALA B 1 88 ? 0.869 1.569 14.055 1 97.19 88 ALA B O 1
ATOM 1767 N N . GLN B 1 89 ? 1.231 2.768 15.898 1 97.44 89 GLN B N 1
ATOM 1768 C CA . GLN B 1 89 ? 1.406 1.577 16.719 1 97.44 89 GLN B CA 1
ATOM 1769 C C . GLN B 1 89 ? 0.123 0.754 16.781 1 97.44 89 GLN B C 1
ATOM 1771 O O . GLN B 1 89 ? 0.16 -0.472 16.656 1 97.44 89 GLN B O 1
ATOM 1776 N N . LEU B 1 90 ? -0.982 1.406 16.938 1 97.88 90 LEU B N 1
ATOM 1777 C CA . LEU B 1 90 ? -2.266 0.718 17.031 1 97.88 90 LEU B CA 1
ATOM 1778 C C . LEU B 1 90 ? -2.619 0.043 15.711 1 97.88 90 LEU B C 1
ATOM 1780 O O . LEU B 1 90 ? -3.037 -1.116 15.695 1 97.88 90 LEU B O 1
ATOM 1784 N N . SER B 1 91 ? -2.5 0.789 14.633 1 97.88 91 SER B N 1
ATOM 1785 C CA . SER B 1 91 ? -2.846 0.224 13.336 1 97.88 91 SER B CA 1
ATOM 1786 C C . SER B 1 91 ? -1.903 -0.916 12.961 1 97.88 91 SER B C 1
ATOM 1788 O O . SER B 1 91 ? -2.338 -1.934 12.414 1 97.88 91 SER B O 1
ATOM 1790 N N . MET B 1 92 ? -0.68 -0.769 13.258 1 96.94 92 MET B N 1
ATOM 1791 C CA . MET B 1 92 ? 0.28 -1.836 12.984 1 96.94 92 MET B CA 1
ATOM 1792 C C . MET B 1 92 ? -0.053 -3.086 13.789 1 96.94 92 MET B C 1
ATOM 1794 O O . MET B 1 92 ? 0.038 -4.203 13.281 1 96.94 92 MET B O 1
ATOM 1798 N N . THR B 1 93 ? -0.319 -2.887 15.062 1 97.81 93 THR B N 1
ATOM 1799 C CA . THR B 1 93 ? -0.706 -4.016 15.906 1 97.81 93 THR B CA 1
ATOM 1800 C C . THR B 1 93 ? -1.919 -4.734 15.32 1 97.81 93 THR B C 1
ATOM 1802 O O . THR B 1 93 ? -1.939 -5.965 15.234 1 97.81 93 THR B O 1
ATOM 1805 N N . GLY B 1 94 ? -2.92 -3.975 14.93 1 97.62 94 GLY B N 1
ATOM 1806 C CA . GLY B 1 94 ? -4.086 -4.562 14.281 1 97.62 94 GLY B CA 1
ATOM 1807 C C . GLY B 1 94 ? -3.744 -5.34 13.031 1 97.62 94 GLY B C 1
ATOM 1808 O O . GLY B 1 94 ? -4.23 -6.457 12.828 1 97.62 94 GLY B O 1
ATOM 1809 N N . THR B 1 95 ? -2.936 -4.727 12.227 1 95.88 95 THR B N 1
ATOM 1810 C CA . THR B 1 95 ? -2.512 -5.379 10.992 1 95.88 95 THR B CA 1
ATOM 1811 C C . THR B 1 95 ? -1.801 -6.695 11.289 1 95.88 95 THR B C 1
ATOM 1813 O O . THR B 1 95 ? -2.096 -7.719 10.664 1 95.88 95 THR B O 1
ATOM 1816 N N . ILE B 1 96 ? -0.869 -6.727 12.242 1 95.69 96 ILE B N 1
ATOM 1817 C CA . ILE B 1 96 ? -0.089 -7.914 12.57 1 95.69 96 ILE B CA 1
ATOM 1818 C C . ILE B 1 96 ? -1.019 -9.016 13.07 1 95.69 96 ILE B C 1
ATOM 1820 O O . ILE B 1 96 ? -0.909 -10.172 12.648 1 95.69 96 ILE B O 1
ATOM 1824 N N . VAL B 1 97 ? -1.909 -8.703 13.953 1 96.75 97 VAL B N 1
ATOM 1825 C CA . VAL B 1 97 ? -2.834 -9.672 14.539 1 96.75 97 VAL B CA 1
ATOM 1826 C C . VAL B 1 97 ? -3.727 -10.258 13.445 1 96.75 97 VAL B C 1
ATOM 1828 O O . VAL B 1 97 ? -3.865 -11.477 13.336 1 96.75 97 VAL B O 1
ATOM 1831 N N . LEU B 1 98 ? -4.285 -9.422 12.625 1 96.44 98 LEU B N 1
ATOM 1832 C CA . LEU B 1 98 ? -5.227 -9.867 11.609 1 96.44 98 LEU B CA 1
ATOM 1833 C C . LEU B 1 98 ? -4.508 -10.641 10.508 1 96.44 98 LEU B C 1
ATOM 1835 O O . LEU B 1 98 ? -5.039 -11.625 9.984 1 96.44 98 LEU B O 1
ATOM 1839 N N . PHE B 1 99 ? -3.328 -10.18 10.133 1 93.88 99 PHE B N 1
ATOM 1840 C CA . PHE B 1 99 ? -2.525 -10.906 9.156 1 93.88 99 PHE B CA 1
ATOM 1841 C C . PHE B 1 99 ? -2.199 -12.312 9.664 1 93.88 99 PHE B C 1
ATOM 1843 O O . PHE B 1 99 ? -2.238 -13.273 8.898 1 93.88 99 PHE B O 1
ATOM 1850 N N . SER B 1 100 ? -1.82 -12.383 10.875 1 93.94 100 SER B N 1
ATOM 1851 C CA . SER B 1 100 ? -1.515 -13.688 11.461 1 93.94 100 SER B CA 1
ATOM 1852 C C . SER B 1 100 ? -2.725 -14.617 11.406 1 93.94 100 SER B C 1
ATOM 1854 O O . SER B 1 100 ? -2.586 -15.812 11.156 1 93.94 100 SER B O 1
ATOM 1856 N N . TRP B 1 101 ? -3.895 -14.055 11.562 1 94.44 101 TRP B N 1
ATOM 1857 C CA . TRP B 1 101 ? -5.121 -14.852 11.547 1 94.44 101 TRP B CA 1
ATOM 1858 C C . TRP B 1 101 ? -5.434 -15.352 10.141 1 94.44 101 TRP B C 1
ATOM 1860 O O . TRP B 1 101 ? -6.145 -16.344 9.969 1 94.44 101 TRP B O 1
ATOM 1870 N N . THR B 1 102 ? -4.973 -14.648 9.125 1 90.56 102 THR B N 1
ATOM 1871 C CA . THR B 1 102 ? -5.219 -15.039 7.742 1 90.56 102 THR B CA 1
ATOM 1872 C C . THR B 1 102 ? -4.594 -16.391 7.445 1 90.56 102 THR B C 1
ATOM 1874 O O . THR B 1 102 ? -5.094 -17.156 6.605 1 90.56 102 THR B O 1
ATOM 1877 N N . ALA B 1 103 ? -3.516 -16.734 8.086 1 84.19 103 ALA B N 1
ATOM 1878 C CA . ALA B 1 103 ? -2.824 -18 7.887 1 84.19 103 ALA B CA 1
ATOM 1879 C C . ALA B 1 103 ? -3.703 -19.172 8.305 1 84.19 103 ALA B C 1
ATOM 1881 O O . ALA B 1 103 ? -3.486 -20.297 7.867 1 84.19 103 ALA B O 1
ATOM 1882 N N . PHE B 1 104 ? -4.711 -18.922 9.109 1 88.44 104 PHE B N 1
ATOM 1883 C CA . PHE B 1 104 ? -5.551 -19.984 9.648 1 88.44 104 PHE B CA 1
ATOM 1884 C C . PHE B 1 104 ? -6.91 -20 8.953 1 88.44 104 PHE B C 1
ATOM 1886 O O . PHE B 1 104 ? -7.777 -20.797 9.297 1 88.44 104 PHE B O 1
ATOM 1893 N N . ALA B 1 105 ? -7.02 -19.109 7.984 1 90.25 105 ALA B N 1
ATOM 1894 C CA . ALA B 1 105 ? -8.305 -19.062 7.297 1 90.25 105 ALA B CA 1
ATOM 1895 C C . ALA B 1 105 ? -8.523 -20.312 6.441 1 90.25 105 ALA B C 1
ATOM 1897 O O . ALA B 1 105 ? -7.613 -20.75 5.742 1 90.25 105 ALA B O 1
ATOM 1898 N N . ARG B 1 106 ? -9.781 -20.969 6.523 1 86.94 106 ARG B N 1
ATOM 1899 C CA . ARG B 1 106 ? -10.055 -22.219 5.824 1 86.94 106 ARG B CA 1
ATOM 1900 C C . ARG B 1 106 ? -11.141 -22.031 4.77 1 86.94 106 ARG B C 1
ATOM 1902 O O . ARG B 1 106 ? -11.562 -23 4.129 1 86.94 106 ARG B O 1
ATOM 1909 N N . ASN B 1 107 ? -11.609 -20.828 4.762 1 91.94 107 ASN B N 1
ATOM 1910 C CA . ASN B 1 107 ? -12.602 -20.578 3.721 1 91.94 107 ASN B CA 1
ATOM 1911 C C . ASN B 1 107 ? -12.43 -19.188 3.113 1 91.94 107 ASN B C 1
ATOM 1913 O O . ASN B 1 107 ? -11.867 -18.297 3.744 1 91.94 107 ASN B O 1
ATOM 1917 N N . HIS B 1 108 ? -12.977 -19.094 1.9 1 93.44 108 HIS B N 1
ATOM 1918 C CA . HIS B 1 108 ? -12.789 -17.875 1.116 1 93.44 108 HIS B CA 1
ATOM 1919 C C . HIS B 1 108 ? -13.516 -16.688 1.755 1 93.44 108 HIS B C 1
ATOM 1921 O O . HIS B 1 108 ? -13.039 -15.555 1.677 1 93.44 108 HIS B O 1
ATOM 1927 N N . MET B 1 109 ? -14.594 -16.953 2.383 1 94.62 109 MET B N 1
ATOM 1928 C CA . MET B 1 109 ? -15.32 -15.867 3.025 1 94.62 109 MET B CA 1
ATOM 1929 C C . MET B 1 109 ? -14.555 -15.344 4.238 1 94.62 109 MET B C 1
ATOM 1931 O O . MET B 1 109 ? -14.523 -14.141 4.488 1 94.62 109 MET B O 1
ATOM 1935 N N . GLN B 1 110 ? -14.008 -16.25 4.965 1 95.19 110 GLN B N 1
ATOM 1936 C CA . GLN B 1 110 ? -13.172 -15.852 6.094 1 95.19 110 GLN B CA 1
ATOM 1937 C C . GLN B 1 110 ? -11.992 -15 5.637 1 95.19 110 GLN B C 1
ATOM 1939 O O . GLN B 1 110 ? -11.664 -13.992 6.27 1 95.19 110 GLN B O 1
ATOM 1944 N N . LEU B 1 111 ? -11.445 -15.406 4.59 1 95.56 111 LEU B N 1
ATOM 1945 C CA . LEU B 1 111 ? -10.32 -14.648 4.039 1 95.56 111 LEU B CA 1
ATOM 1946 C C . LEU B 1 111 ? -10.766 -13.266 3.59 1 95.56 111 LEU B C 1
ATOM 1948 O O . LEU B 1 111 ? -10.047 -12.281 3.797 1 95.56 111 LEU B O 1
ATOM 1952 N N . LEU B 1 112 ? -11.898 -13.18 2.965 1 96.75 112 LEU B N 1
ATOM 1953 C CA . LEU B 1 112 ? -12.445 -11.906 2.518 1 96.75 112 LEU B CA 1
ATOM 1954 C C . LEU B 1 112 ? -12.594 -10.938 3.688 1 96.75 112 LEU B C 1
ATOM 1956 O O . LEU B 1 112 ? -12.148 -9.789 3.609 1 96.75 112 LEU B O 1
ATOM 1960 N N . ILE B 1 113 ? -13.133 -11.406 4.773 1 97.31 113 ILE B N 1
ATOM 1961 C CA . ILE B 1 113 ? -13.391 -10.57 5.941 1 97.31 113 ILE B CA 1
ATOM 1962 C C . ILE B 1 113 ? -12.062 -10.188 6.598 1 97.31 113 ILE B C 1
ATOM 1964 O O . ILE B 1 113 ? -11.867 -9.031 6.98 1 97.31 113 ILE B O 1
ATOM 1968 N N . LEU B 1 114 ? -11.188 -11.141 6.723 1 97.06 114 LEU B N 1
ATOM 1969 C CA . LEU B 1 114 ? -9.898 -10.898 7.375 1 97.06 114 LEU B CA 1
ATOM 1970 C C . LEU B 1 114 ? -9.062 -9.914 6.566 1 97.06 114 LEU B C 1
ATOM 1972 O O . LEU B 1 114 ? -8.469 -8.992 7.125 1 97.06 114 LEU B O 1
ATOM 1976 N N . ARG B 1 115 ? -9.07 -10.109 5.305 1 96.19 115 ARG B N 1
ATOM 1977 C CA . ARG B 1 115 ? -8.266 -9.242 4.453 1 96.19 115 ARG B CA 1
ATOM 1978 C C . ARG B 1 115 ? -8.836 -7.828 4.414 1 96.19 115 ARG B C 1
ATOM 1980 O O . ARG B 1 115 ? -8.086 -6.848 4.434 1 96.19 115 ARG B O 1
ATOM 1987 N N . PHE B 1 116 ? -10.094 -7.723 4.348 1 97.94 116 PHE B N 1
ATOM 1988 C CA . PHE B 1 116 ? -10.719 -6.406 4.449 1 97.94 116 PHE B CA 1
ATOM 1989 C C . PHE B 1 116 ? -10.344 -5.734 5.766 1 97.94 116 PHE B C 1
ATOM 1991 O O . PHE B 1 116 ? -9.969 -4.562 5.789 1 97.94 116 PHE B O 1
ATOM 1998 N N . SER B 1 117 ? -10.492 -6.461 6.84 1 98.19 117 SER B N 1
ATOM 1999 C CA . SER B 1 117 ? -10.188 -5.934 8.164 1 98.19 117 SER B CA 1
ATOM 2000 C C . SER B 1 117 ? -8.719 -5.543 8.281 1 98.19 117 SER B C 1
ATOM 2002 O O . SER B 1 117 ? -8.391 -4.523 8.891 1 98.19 117 SER B O 1
ATOM 2004 N N . THR B 1 118 ? -7.863 -6.387 7.758 1 96.94 118 THR B N 1
ATOM 2005 C CA . THR B 1 118 ? -6.441 -6.059 7.766 1 96.94 118 THR B CA 1
ATOM 2006 C C . THR B 1 118 ? -6.184 -4.742 7.043 1 96.94 118 THR B C 1
ATOM 2008 O O . THR B 1 118 ? -5.398 -3.914 7.512 1 96.94 118 THR B O 1
ATOM 2011 N N . GLY B 1 119 ? -6.848 -4.516 5.887 1 96.75 119 GLY B N 1
ATOM 2012 C CA . GLY B 1 119 ? -6.746 -3.248 5.184 1 96.75 119 GLY B CA 1
ATOM 2013 C C . GLY B 1 119 ? -7.211 -2.066 6.016 1 96.75 119 GLY B C 1
ATOM 2014 O O . GLY B 1 119 ? -6.59 -1 5.984 1 96.75 119 GLY B O 1
ATOM 2015 N N . LEU B 1 120 ? -8.227 -2.271 6.793 1 97.56 120 LEU B N 1
ATOM 2016 C CA . LEU B 1 120 ? -8.781 -1.212 7.621 1 97.56 120 LEU B CA 1
ATOM 2017 C C . LEU B 1 120 ? -7.766 -0.737 8.656 1 97.56 120 LEU B C 1
ATOM 2019 O O . LEU B 1 120 ? -7.859 0.386 9.156 1 97.56 120 LEU B O 1
ATOM 2023 N N . PHE B 1 121 ? -6.836 -1.582 8.977 1 98 121 PHE B N 1
ATOM 2024 C CA . PHE B 1 121 ? -5.828 -1.231 9.969 1 98 121 PHE B CA 1
ATOM 2025 C C . PHE B 1 121 ? -4.516 -0.852 9.305 1 98 121 PHE B C 1
ATOM 2027 O O . PHE B 1 121 ? -3.438 -1.113 9.844 1 98 121 PHE B O 1
ATOM 2034 N N . SER B 1 122 ? -4.633 -0.234 8.156 1 96.56 122 SER B N 1
ATOM 2035 C CA . SER B 1 122 ? -3.436 0.162 7.426 1 96.56 122 SER B CA 1
ATOM 2036 C C . SER B 1 122 ? -2.615 1.177 8.211 1 96.56 122 SER B C 1
ATOM 2038 O O . SER B 1 122 ? -3.156 2.16 8.727 1 96.56 122 SER B O 1
ATOM 2040 N N . VAL B 1 123 ? -1.323 0.974 8.227 1 96.56 123 VAL B N 1
ATOM 2041 C CA . VAL B 1 123 ? -0.412 1.79 9.023 1 96.56 123 VAL B CA 1
ATOM 2042 C C . VAL B 1 123 ? 0.212 2.873 8.148 1 96.56 123 VAL B C 1
ATOM 2044 O O . VAL B 1 123 ? 0.851 3.799 8.656 1 96.56 123 VAL B O 1
ATOM 2047 N N . ILE B 1 124 ? -0.049 2.945 6.871 1 94.75 124 ILE B N 1
ATOM 2048 C CA . ILE B 1 124 ? 0.706 3.727 5.898 1 94.75 124 ILE B CA 1
ATOM 2049 C C . ILE B 1 124 ? 0.642 5.207 6.266 1 94.75 124 ILE B C 1
ATOM 2051 O O . ILE B 1 124 ? 1.675 5.844 6.488 1 94.75 124 ILE B O 1
ATOM 2055 N N . VAL B 1 125 ? -0.528 5.75 6.438 1 93.5 125 VAL B N 1
ATOM 2056 C CA . VAL B 1 125 ? -0.687 7.188 6.613 1 93.5 125 VAL B CA 1
ATOM 2057 C C . VAL B 1 125 ? -0.17 7.605 7.988 1 93.5 125 VAL B C 1
ATOM 2059 O O . VAL B 1 125 ? 0.616 8.547 8.102 1 93.5 125 VAL B O 1
ATOM 2062 N N . PRO B 1 126 ? -0.51 6.855 9.062 1 95.81 126 PRO B N 1
ATOM 2063 C CA . PRO B 1 126 ? 0.064 7.266 10.344 1 95.81 126 PRO B CA 1
ATOM 2064 C C . PRO B 1 126 ? 1.586 7.148 10.375 1 95.81 126 PRO B C 1
ATOM 2066 O O . PRO B 1 126 ? 2.258 7.961 11.008 1 95.81 126 PRO B O 1
ATOM 2069 N N . ALA B 1 127 ? 2.15 6.199 9.734 1 96.19 127 ALA B N 1
ATOM 2070 C CA . ALA B 1 127 ? 3.6 6.035 9.703 1 96.19 127 ALA B CA 1
ATOM 2071 C C . ALA B 1 127 ? 4.27 7.184 8.953 1 96.19 127 ALA B C 1
ATOM 2073 O O . ALA B 1 127 ? 5.27 7.734 9.422 1 96.19 127 ALA B O 1
ATOM 2074 N N . VAL B 1 128 ? 3.752 7.531 7.832 1 94.06 128 VAL B N 1
ATOM 2075 C CA . VAL B 1 128 ? 4.328 8.609 7.035 1 94.06 128 VAL B CA 1
ATOM 2076 C C . VAL B 1 128 ? 4.145 9.945 7.758 1 94.06 128 VAL B C 1
ATOM 2078 O O . VAL B 1 128 ? 5.051 10.781 7.77 1 94.06 128 VAL B O 1
ATOM 2081 N N . THR B 1 129 ? 2.982 10.172 8.344 1 91.19 129 THR B N 1
ATOM 2082 C CA . THR B 1 129 ? 2.74 11.375 9.125 1 91.19 129 THR B CA 1
ATOM 2083 C C . THR B 1 129 ? 3.75 11.492 10.266 1 91.19 129 THR B C 1
ATOM 2085 O O . THR B 1 129 ? 4.285 12.57 10.523 1 91.19 129 THR B O 1
ATOM 2088 N N . TYR B 1 130 ? 3.975 10.406 10.93 1 93.81 130 TYR B N 1
ATOM 2089 C CA . TYR B 1 130 ? 4.961 10.383 12 1 93.81 130 TYR B CA 1
ATOM 2090 C C . TYR B 1 130 ? 6.34 10.789 11.492 1 93.81 130 TYR B C 1
ATOM 2092 O O . TYR B 1 130 ? 7.051 11.555 12.141 1 93.81 130 TYR B O 1
ATOM 2100 N N . ILE B 1 131 ? 6.727 10.258 10.398 1 92.88 131 ILE B N 1
ATOM 2101 C CA . ILE B 1 131 ? 8.016 10.555 9.789 1 92.88 131 ILE B CA 1
ATOM 2102 C C . ILE B 1 131 ? 8.133 12.062 9.555 1 92.88 131 ILE B C 1
ATOM 2104 O O . ILE B 1 131 ? 9.148 12.672 9.898 1 92.88 131 ILE B O 1
ATOM 2108 N N . PHE B 1 132 ? 7.117 12.719 9.102 1 87.88 132 PHE B N 1
ATOM 2109 C CA . PHE B 1 132 ? 7.152 14.141 8.773 1 87.88 132 PHE B CA 1
ATOM 2110 C C . PHE B 1 132 ? 7.172 14.984 10.047 1 87.88 132 PHE B C 1
ATOM 2112 O O . PHE B 1 132 ? 7.727 16.078 10.055 1 87.88 132 PHE B O 1
ATOM 2119 N N . GLN B 1 133 ? 6.578 14.461 11.062 1 84.94 133 GLN B N 1
ATOM 2120 C CA . GLN B 1 133 ? 6.574 15.18 12.328 1 84.94 133 GLN B CA 1
ATOM 2121 C C . GLN B 1 133 ? 7.957 15.148 12.984 1 84.94 133 GLN B C 1
ATOM 2123 O O . GLN B 1 133 ? 8.312 16.062 13.727 1 84.94 133 GLN B O 1
ATOM 2128 N N . VAL B 1 134 ? 8.68 14.125 12.703 1 85.88 134 VAL B N 1
ATOM 2129 C CA . VAL B 1 134 ? 9.984 13.961 13.328 1 85.88 134 VAL B CA 1
ATOM 2130 C C . VAL B 1 134 ? 11.062 14.633 12.484 1 85.88 134 VAL B C 1
ATOM 2132 O O . VAL B 1 134 ? 12.055 15.125 13.008 1 85.88 134 VAL B O 1
ATOM 2135 N N . LEU B 1 135 ? 10.852 14.586 11.148 1 81.19 135 LEU B N 1
ATOM 2136 C CA . LEU B 1 135 ? 11.82 15.211 10.25 1 81.19 135 LEU B CA 1
ATOM 2137 C C . LEU B 1 135 ? 11.898 16.719 10.5 1 81.19 135 LEU B C 1
ATOM 2139 O O . LEU B 1 135 ? 10.875 17.359 10.734 1 81.19 135 LEU B O 1
ATOM 2143 N N . PRO B 1 136 ? 13.148 17.25 10.828 1 64.62 136 PRO B N 1
ATOM 2144 C CA . PRO B 1 136 ? 13.312 18.688 11.039 1 64.62 1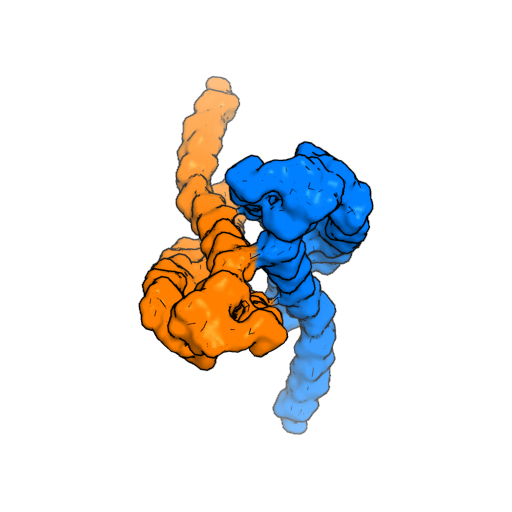36 PRO B CA 1
ATOM 2145 C C . PRO B 1 136 ? 12.844 19.516 9.844 1 64.62 136 PRO B C 1
ATOM 2147 O O . PRO B 1 136 ? 13.328 20.625 9.633 1 64.62 136 PRO B O 1
ATOM 2150 N N . VAL B 1 137 ? 11.828 19.172 9.188 1 56.91 137 VAL B N 1
ATOM 2151 C CA . VAL B 1 137 ? 11.438 19.969 8.039 1 56.91 137 VAL B CA 1
ATOM 2152 C C . VAL B 1 137 ? 11.281 21.438 8.453 1 56.91 137 VAL B C 1
ATOM 2154 O O . VAL B 1 137 ? 10.766 21.719 9.531 1 56.91 137 VAL B O 1
ATOM 2157 N N . GLU B 1 138 ? 12.227 22.281 8.141 1 47.72 138 GLU B N 1
ATOM 2158 C CA . GLU B 1 138 ? 12.211 23.719 8.414 1 47.72 138 GLU B CA 1
ATOM 2159 C C . GLU B 1 138 ? 10.797 24.281 8.32 1 47.72 138 GLU B C 1
ATOM 2161 O O . GLU B 1 138 ? 10.172 24.219 7.258 1 47.72 138 GLU B O 1
ATOM 2166 N N . GLN B 1 139 ? 9.844 23.984 9.25 1 35.94 139 GLN B N 1
ATOM 2167 C CA . GLN B 1 139 ? 8.742 24.938 9.273 1 35.94 139 GLN B CA 1
ATOM 2168 C C . GLN B 1 139 ? 9.258 26.375 9.211 1 35.94 139 GLN B C 1
ATOM 2170 O O . GLN B 1 139 ? 10.344 26.672 9.719 1 35.94 139 GLN B O 1
#

Secondary structure (DSSP, 8-state):
-HHHHHHHHHHHHHHHHHHHHHHHHHHHHHHHHHHHHHHHHHHHHS---HHHHHHHHHHHHHHHHHHHHHHHHHHHHHHHHH-HHHHHHHHHHHHHHHHHHHTT--SHHHHHHHHHHHHHT--HHHHHHHHHHHS----/-HHHHHHHHHHHHHHHHHHHHHHHHHHHHHHHHHHHHHHHHHHHTS---HHHHHHHHHHHHHHHHHHHHHHHHHHHHHHHHH-HHHHHHHHHHHHHHHHHHHTT--SHHHHHHHHHHHHHT--HHHHHHHHHHHS----

Foldseek 3Di:
DVVVVCVVVVVVLVVVLVVLVVLQVVLVVLLVVCLVCQLVCCCPQQVDDNVVSVVLSVLLNVLLQVLLVQLLVVLLVVCVVPNLVVLLVVLSVQLVVLSVVCVVDRHSVSSSVSSNSSSNSRNNNSSVVNSVVSPPPPD/DVVVVCVVVVVVLVVVLVVLVVLQVVLVVLLVVCLVCQLVCCCPQQVDDNVVSVVLSVLLNVLLQVLLVQLLVVLLVVCVPPNLVVLLVVLSVQLVVLSVVCVVDRHSVSSSVSSNSSSNSRNNNSSVVNSVVSPPPPD

pLDDT: mean 87.96, std 13.11, range [35.72, 98.19]